Protein AF-A0A536WQ15-F1 (afdb_monomer_lite)

Sequence (189 aa):
MEEQAKTRLHPLIAGAAVAVIVAAGVAVAAITGYLPGSNAEMAPEAKPAAPQASRPSQQRQHLAASKPAEPRQHVAAACHDCGVIVEVKEVDVLGKGSGIGAVAGGVGGAVLGHEIGDGSRAGTAVGAVVGAVAGHQIERKAREHKKYEITVRMNDGSTRALSDESGNPLAWKSGDKVRVGADGVIRPI

Secondary structure (DSSP, 8-state):
----------HHHHHHHHHHHHHHHHHHHHHTT-S----------PPPPPPP---------------------------TTEEEEEEEEEEEEPPPP-SHHHHHHHHHHHHHHHHHTTT-HHHHHHHHHHHHHHHHHHHHHHT-EEEEEEEEEETTS-EEEEEE-S--TTS--TT-EEEE-TTS-EEE-

pLDDT: mean 72.95, std 15.68, range [41.28, 89.88]

Structure (mmCIF, N/CA/C/O backbone):
data_AF-A0A536WQ15-F1
#
_entry.id   AF-A0A536WQ15-F1
#
loop_
_atom_site.group_PDB
_atom_site.id
_atom_site.type_symbol
_atom_site.label_atom_id
_atom_site.label_alt_id
_atom_site.label_comp_id
_atom_site.label_asym_id
_atom_site.label_entity_id
_atom_site.label_seq_id
_atom_site.pdbx_PDB_ins_code
_atom_site.Cartn_x
_atom_site.Cartn_y
_atom_site.Cartn_z
_atom_site.occupancy
_atom_site.B_iso_or_equiv
_atom_site.auth_seq_id
_atom_site.auth_comp_id
_atom_site.auth_asym_id
_atom_site.auth_atom_id
_atom_site.pdbx_PDB_model_num
ATOM 1 N N . MET A 1 1 ? 42.397 9.542 -32.930 1.00 41.38 1 MET A N 1
ATOM 2 C CA . MET A 1 1 ? 42.807 8.185 -32.528 1.00 41.38 1 MET A CA 1
ATOM 3 C C . MET A 1 1 ? 42.457 8.074 -31.060 1.00 41.38 1 MET A C 1
ATOM 5 O O . MET A 1 1 ? 43.252 8.486 -30.236 1.00 41.38 1 MET A O 1
ATOM 9 N N . GLU A 1 2 ? 41.237 7.648 -30.750 1.00 41.28 2 GLU A N 1
ATOM 10 C CA . GLU A 1 2 ? 40.875 7.233 -29.397 1.00 41.28 2 GLU A CA 1
ATOM 11 C C . GLU A 1 2 ? 40.269 5.844 -29.506 1.00 41.28 2 GLU A C 1
ATOM 13 O O . GLU A 1 2 ? 39.551 5.507 -30.450 1.00 41.28 2 GLU A O 1
ATOM 18 N N . GLU A 1 3 ? 40.765 5.011 -28.618 1.00 41.81 3 GLU A N 1
ATOM 19 C CA . GLU A 1 3 ? 40.853 3.577 -28.717 1.00 41.81 3 GLU A CA 1
ATOM 20 C C . GLU A 1 3 ? 39.480 2.961 -28.448 1.00 41.81 3 GLU A C 1
ATOM 22 O O . GLU A 1 3 ? 38.884 3.151 -27.391 1.00 41.81 3 GLU A O 1
ATOM 27 N N . GLN A 1 4 ? 38.975 2.206 -29.423 1.00 47.75 4 GLN A N 1
ATOM 28 C CA . GLN A 1 4 ? 37.910 1.223 -29.242 1.00 47.75 4 GLN A CA 1
ATOM 29 C C . GLN A 1 4 ? 38.387 0.164 -28.234 1.00 47.75 4 GLN A C 1
ATOM 31 O O . GLN A 1 4 ? 38.806 -0.934 -28.607 1.00 47.75 4 GLN A O 1
ATOM 36 N N . ALA A 1 5 ? 38.328 0.489 -26.943 1.00 46.00 5 ALA A N 1
ATOM 37 C CA . ALA A 1 5 ? 38.490 -0.454 -25.851 1.00 46.00 5 ALA A CA 1
ATOM 38 C C . ALA A 1 5 ? 37.226 -1.317 -25.786 1.00 46.00 5 ALA A C 1
ATOM 40 O O . ALA A 1 5 ? 36.345 -1.150 -24.947 1.00 46.00 5 ALA A O 1
ATOM 41 N N . LYS A 1 6 ? 37.127 -2.253 -26.732 1.00 51.81 6 LYS A N 1
ATOM 42 C CA . LYS A 1 6 ? 36.162 -3.343 -26.717 1.00 51.81 6 LYS A CA 1
ATOM 43 C C . LYS A 1 6 ? 36.473 -4.192 -25.492 1.00 51.81 6 LYS A C 1
ATOM 45 O O . LYS A 1 6 ? 37.295 -5.105 -25.574 1.00 51.81 6 LYS A O 1
ATOM 50 N N . THR A 1 7 ? 35.862 -3.877 -24.351 1.00 60.00 7 THR A N 1
ATOM 51 C CA . THR A 1 7 ? 35.964 -4.684 -23.137 1.00 60.00 7 THR A CA 1
ATOM 52 C C . THR A 1 7 ? 35.475 -6.080 -23.501 1.00 60.00 7 THR A C 1
ATOM 54 O O . THR A 1 7 ? 34.282 -6.326 -23.671 1.00 60.00 7 THR A O 1
ATOM 57 N N . ARG A 1 8 ? 36.412 -7.003 -23.730 1.00 61.09 8 ARG A N 1
ATOM 58 C CA . ARG A 1 8 ? 36.130 -8.422 -23.924 1.00 61.09 8 ARG A CA 1
ATOM 59 C C . ARG A 1 8 ? 35.638 -8.931 -22.576 1.00 61.09 8 ARG A C 1
ATOM 61 O O . ARG A 1 8 ? 36.427 -9.427 -21.779 1.00 61.09 8 ARG A O 1
ATOM 68 N N . LEU A 1 9 ? 34.351 -8.741 -22.293 1.00 62.56 9 LEU A N 1
ATOM 69 C CA . LEU A 1 9 ? 33.708 -9.345 -21.137 1.00 62.56 9 LEU A CA 1
ATOM 70 C C . LEU A 1 9 ? 33.935 -10.850 -21.252 1.00 62.56 9 LEU A C 1
ATOM 72 O O . LEU A 1 9 ? 33.447 -11.499 -22.179 1.00 62.56 9 LEU A O 1
ATOM 76 N N . HIS A 1 10 ? 34.750 -11.390 -20.350 1.00 61.19 10 HIS A N 1
ATOM 77 C CA . HIS A 1 10 ? 35.000 -12.818 -20.313 1.00 61.19 10 HIS A CA 1
ATOM 78 C C . HIS A 1 10 ? 33.646 -13.512 -20.088 1.00 61.19 10 HIS A C 1
ATOM 80 O O . HIS A 1 10 ? 32.922 -13.109 -19.174 1.00 61.19 10 HIS A O 1
ATOM 86 N N . PRO A 1 11 ? 33.285 -14.551 -20.863 1.00 72.19 11 PRO A N 1
ATOM 87 C CA . PRO A 1 11 ? 31.993 -15.235 -20.726 1.00 72.19 11 PRO A CA 1
ATOM 88 C C . PRO A 1 11 ? 31.730 -15.747 -19.300 1.00 72.19 11 PRO A C 1
ATOM 90 O O . PRO A 1 11 ? 30.585 -15.811 -18.865 1.00 72.19 11 PRO A O 1
ATOM 93 N N . LEU A 1 12 ? 32.791 -16.020 -18.535 1.00 75.44 12 LEU A N 1
ATOM 94 C CA . LEU A 1 12 ? 32.706 -16.372 -17.117 1.00 75.44 12 LEU A CA 1
ATOM 95 C C . LEU A 1 12 ? 32.262 -15.202 -16.224 1.00 75.44 12 LEU A C 1
ATOM 97 O O . LEU A 1 12 ? 31.478 -15.403 -15.302 1.00 75.44 12 LEU A O 1
ATOM 101 N N . ILE A 1 13 ? 32.712 -13.979 -16.512 1.00 77.44 13 ILE A N 1
ATOM 102 C CA . ILE A 1 13 ? 32.332 -12.772 -15.760 1.00 77.44 13 ILE A CA 1
ATOM 103 C C . ILE A 1 13 ? 30.867 -12.423 -16.044 1.00 77.44 13 ILE A C 1
ATOM 105 O O . ILE A 1 13 ? 30.120 -12.098 -15.124 1.00 77.44 13 ILE A O 1
ATOM 109 N N . ALA A 1 14 ? 30.428 -12.569 -17.299 1.00 70.81 14 ALA A N 1
ATOM 110 C CA . ALA A 1 14 ? 29.025 -12.397 -17.667 1.00 70.81 14 ALA A CA 1
ATOM 111 C C . ALA A 1 14 ? 28.117 -13.424 -16.960 1.00 70.81 14 ALA A C 1
ATOM 113 O O . ALA A 1 14 ? 27.084 -13.053 -16.407 1.00 70.81 14 ALA A O 1
ATOM 114 N N . GLY A 1 15 ? 28.529 -14.698 -16.908 1.00 78.50 15 GLY A N 1
ATOM 115 C CA . GLY A 1 15 ? 27.792 -15.742 -16.188 1.00 78.50 15 GLY A CA 1
ATOM 116 C C . GLY A 1 15 ? 27.696 -15.482 -14.681 1.00 78.50 15 GLY A C 1
ATOM 117 O O . GLY A 1 15 ? 26.620 -15.615 -14.098 1.00 78.50 15 GLY A O 1
ATOM 118 N N . ALA A 1 16 ? 28.794 -15.045 -14.058 1.00 77.75 16 ALA A N 1
ATOM 119 C CA . ALA A 1 16 ? 28.814 -14.702 -12.638 1.00 77.75 16 ALA A CA 1
ATOM 120 C C . ALA A 1 16 ? 27.888 -13.517 -12.314 1.00 77.75 16 ALA A C 1
ATOM 122 O O . ALA A 1 16 ? 27.146 -13.572 -11.336 1.00 77.75 16 ALA A O 1
ATOM 123 N N . ALA A 1 17 ? 27.871 -12.477 -13.156 1.00 76.94 17 ALA A N 1
ATOM 124 C CA . ALA A 1 17 ? 26.999 -11.320 -12.961 1.00 76.94 17 ALA A CA 1
ATOM 125 C C . ALA A 1 17 ? 25.510 -11.706 -12.989 1.00 76.94 17 ALA A C 1
ATOM 127 O O . ALA A 1 17 ? 24.748 -11.288 -12.118 1.00 76.94 17 ALA A O 1
ATOM 128 N N . VAL A 1 18 ? 25.100 -12.563 -13.932 1.00 82.69 18 VAL A N 1
ATOM 129 C CA . VAL A 1 18 ? 23.713 -13.053 -14.010 1.00 82.69 18 VAL A CA 1
ATOM 130 C C . VAL A 1 18 ? 23.345 -13.863 -12.765 1.00 82.69 18 VAL A C 1
ATOM 132 O O . VAL A 1 18 ? 22.286 -13.636 -12.181 1.00 82.69 18 VAL A O 1
ATOM 135 N N . ALA A 1 19 ? 24.227 -14.759 -12.311 1.00 84.00 19 ALA A N 1
ATOM 136 C CA . ALA A 1 19 ? 23.982 -15.562 -11.113 1.00 84.00 19 ALA A CA 1
ATOM 137 C C . ALA A 1 19 ? 23.810 -14.693 -9.854 1.00 84.00 19 ALA A C 1
ATOM 139 O O . ALA A 1 19 ? 22.898 -14.928 -9.060 1.00 84.00 19 ALA A O 1
ATOM 140 N N . VAL A 1 20 ? 24.639 -13.655 -9.698 1.00 89.81 20 VAL A N 1
ATOM 141 C CA . VAL A 1 20 ? 24.558 -12.723 -8.563 1.00 89.81 20 VAL A CA 1
ATOM 142 C C . VAL A 1 20 ? 23.256 -11.916 -8.593 1.00 89.81 20 VAL A C 1
ATOM 144 O O . VAL A 1 20 ? 22.613 -11.780 -7.554 1.00 89.81 20 VAL A O 1
ATOM 147 N N . ILE A 1 21 ? 22.821 -11.433 -9.763 1.00 88.44 21 ILE A N 1
ATOM 148 C CA . ILE A 1 21 ? 21.562 -10.677 -9.904 1.00 88.44 21 ILE A CA 1
ATOM 149 C C . ILE A 1 21 ? 20.353 -11.550 -9.542 1.00 88.44 21 ILE A C 1
ATOM 151 O O . ILE A 1 21 ? 19.471 -11.105 -8.805 1.00 88.44 21 ILE A O 1
ATOM 155 N N . VAL A 1 22 ? 20.322 -12.804 -10.008 1.00 89.88 22 VAL A N 1
ATOM 156 C CA . VAL A 1 22 ? 19.236 -13.746 -9.688 1.00 89.88 22 VAL A CA 1
ATOM 157 C C . VAL A 1 22 ? 19.210 -14.060 -8.190 1.00 89.88 22 VAL A C 1
ATOM 159 O O . VAL A 1 22 ? 18.152 -13.974 -7.569 1.00 89.88 22 VAL A O 1
ATOM 162 N N . ALA A 1 23 ? 20.364 -14.359 -7.586 1.00 89.12 23 ALA A N 1
ATOM 163 C CA . ALA A 1 23 ? 20.452 -14.647 -6.155 1.00 89.12 23 ALA A CA 1
ATOM 164 C C . ALA A 1 23 ? 20.017 -13.447 -5.291 1.00 89.12 23 ALA A C 1
ATOM 166 O O . ALA A 1 23 ? 19.248 -13.613 -4.342 1.00 89.12 23 ALA A O 1
ATOM 167 N N . ALA A 1 24 ? 20.447 -12.232 -5.648 1.00 87.69 24 ALA A N 1
ATOM 168 C CA . ALA A 1 24 ? 20.047 -11.009 -4.957 1.00 87.69 24 ALA A CA 1
ATOM 169 C C . ALA A 1 24 ? 18.535 -10.748 -5.076 1.00 87.69 24 ALA A C 1
ATOM 171 O O . ALA A 1 24 ? 17.894 -10.389 -4.088 1.00 87.69 24 ALA A O 1
ATOM 172 N N . GLY A 1 25 ? 17.946 -10.993 -6.252 1.00 88.88 25 GLY A N 1
ATOM 173 C CA . GLY A 1 25 ? 16.502 -10.875 -6.464 1.00 88.88 25 GLY A CA 1
ATOM 174 C C . GLY A 1 25 ? 15.688 -11.809 -5.564 1.00 88.88 25 GLY A C 1
ATOM 175 O O . GLY A 1 25 ? 14.720 -11.374 -4.939 1.00 88.88 25 GLY A O 1
ATOM 176 N N . VAL A 1 26 ? 16.110 -13.072 -5.430 1.00 85.19 26 VAL A N 1
ATOM 177 C CA . VAL A 1 26 ? 15.447 -14.053 -4.551 1.00 85.19 26 VAL A CA 1
ATOM 178 C C . VAL A 1 26 ? 15.555 -13.646 -3.078 1.00 85.19 26 VAL A C 1
ATOM 180 O O . VAL A 1 26 ? 14.565 -13.722 -2.352 1.00 85.19 26 VAL A O 1
ATOM 183 N N . ALA A 1 27 ? 16.718 -13.157 -2.637 1.00 81.94 27 ALA A N 1
ATOM 184 C CA . ALA A 1 27 ? 16.906 -12.696 -1.262 1.00 81.94 27 ALA A CA 1
ATOM 185 C C . ALA A 1 27 ? 15.994 -11.504 -0.911 1.00 81.94 27 ALA A C 1
ATOM 187 O O . ALA A 1 27 ? 15.351 -11.505 0.139 1.00 81.94 27 ALA A O 1
ATOM 188 N N . VAL A 1 28 ? 15.869 -10.512 -1.802 1.00 85.25 28 VAL A N 1
ATOM 189 C CA . VAL A 1 28 ? 14.963 -9.366 -1.599 1.00 85.25 28 VAL A CA 1
ATOM 190 C C . VAL A 1 28 ? 13.502 -9.816 -1.573 1.00 85.25 28 VAL A C 1
ATOM 192 O O . VAL A 1 28 ? 12.739 -9.366 -0.717 1.00 85.25 28 VAL A O 1
ATOM 195 N N . ALA A 1 29 ? 13.110 -10.736 -2.458 1.00 83.69 29 ALA A N 1
ATOM 196 C CA . ALA A 1 29 ? 11.758 -11.290 -2.481 1.00 83.69 29 ALA A CA 1
ATOM 197 C C . ALA A 1 29 ? 11.423 -12.064 -1.193 1.00 83.69 29 ALA A C 1
ATOM 199 O O . ALA A 1 29 ? 10.289 -12.000 -0.722 1.00 83.69 29 ALA A O 1
ATOM 200 N N . ALA A 1 30 ? 12.401 -12.747 -0.590 1.00 84.12 30 ALA A N 1
ATOM 201 C CA . ALA A 1 30 ? 12.223 -13.435 0.686 1.00 84.12 30 ALA A CA 1
ATOM 202 C C . ALA A 1 30 ? 11.979 -12.451 1.841 1.00 84.12 30 ALA A C 1
ATOM 204 O O . ALA A 1 30 ? 11.025 -12.612 2.596 1.00 84.12 30 ALA A O 1
ATOM 205 N N . ILE A 1 31 ? 12.804 -11.403 1.953 1.00 79.56 31 ILE A N 1
ATOM 206 C CA . ILE A 1 31 ? 12.717 -10.415 3.045 1.00 79.56 31 ILE A CA 1
ATOM 207 C C . ILE A 1 31 ? 11.437 -9.572 2.929 1.00 79.56 31 ILE A C 1
ATOM 209 O O . ILE A 1 31 ? 10.818 -9.231 3.931 1.00 79.56 31 ILE A O 1
ATOM 213 N N . THR A 1 32 ? 11.012 -9.252 1.706 1.00 83.81 32 THR A N 1
ATOM 214 C CA . THR A 1 32 ? 9.811 -8.435 1.455 1.00 83.81 32 THR A CA 1
ATOM 215 C C . THR A 1 32 ? 8.508 -9.237 1.441 1.00 83.81 32 THR A C 1
ATOM 217 O O . THR A 1 32 ? 7.441 -8.648 1.285 1.00 83.81 32 THR A O 1
ATOM 220 N N . GLY A 1 33 ? 8.576 -10.563 1.614 1.00 81.00 33 GLY A N 1
ATOM 221 C CA . GLY A 1 33 ? 7.400 -11.438 1.627 1.00 81.00 33 GLY A CA 1
ATOM 222 C C . GLY A 1 33 ? 6.761 -11.655 0.251 1.00 81.00 33 GLY A C 1
ATOM 223 O O . GLY A 1 33 ? 5.590 -12.008 0.169 1.00 81.00 33 GLY A O 1
ATOM 224 N N . TYR A 1 34 ? 7.512 -11.433 -0.832 1.00 82.81 34 TYR A N 1
ATOM 225 C CA . TYR A 1 34 ? 7.055 -11.633 -2.211 1.00 82.81 34 TYR A CA 1
ATOM 226 C C . TYR A 1 34 ? 7.259 -13.078 -2.708 1.00 82.81 34 TYR A C 1
ATOM 228 O O . TYR A 1 34 ? 6.723 -13.455 -3.750 1.00 82.81 34 TYR A O 1
ATOM 236 N N . LEU A 1 35 ? 8.025 -13.905 -1.982 1.00 71.81 35 LEU A N 1
ATOM 237 C CA . LEU A 1 35 ? 8.099 -15.342 -2.260 1.00 71.81 35 LEU A CA 1
ATOM 238 C C . LEU A 1 35 ? 6.832 -16.051 -1.751 1.00 71.81 35 LEU A C 1
ATOM 240 O O . LEU A 1 35 ? 6.459 -15.857 -0.592 1.00 71.81 35 LEU A O 1
ATOM 244 N N . PRO A 1 36 ? 6.191 -16.907 -2.567 1.00 65.81 36 PRO A N 1
ATOM 245 C CA . PRO A 1 36 ? 5.083 -17.733 -2.108 1.00 65.81 36 PRO A CA 1
ATOM 246 C C . PRO A 1 36 ? 5.577 -18.681 -1.009 1.00 65.81 36 PRO A C 1
ATOM 248 O O . PRO A 1 36 ? 6.402 -19.564 -1.248 1.00 65.81 36 PRO A O 1
ATOM 251 N N . GLY A 1 37 ? 5.098 -18.464 0.216 1.00 62.44 37 GLY A N 1
ATOM 252 C CA . GLY A 1 37 ? 5.450 -19.283 1.368 1.00 62.44 37 GLY A CA 1
ATOM 253 C C . GLY A 1 37 ? 4.945 -20.715 1.204 1.00 62.44 37 GLY A C 1
ATOM 254 O O . GLY A 1 37 ? 3.753 -20.946 1.014 1.00 62.44 37 GLY A O 1
ATOM 255 N N . SER A 1 38 ? 5.850 -21.688 1.325 1.00 55.66 38 SER A N 1
ATOM 256 C CA . SER A 1 38 ? 5.467 -23.033 1.756 1.00 55.66 38 SER A CA 1
ATOM 257 C C . SER A 1 38 ? 5.212 -22.952 3.254 1.00 55.66 38 SER A C 1
ATOM 259 O O . SER A 1 38 ? 6.151 -22.910 4.047 1.00 55.66 38 SER A O 1
ATOM 261 N N . ASN A 1 39 ? 3.942 -22.842 3.636 1.00 49.50 39 ASN A N 1
ATOM 262 C CA . ASN A 1 39 ? 3.539 -22.916 5.031 1.00 49.50 39 ASN A CA 1
ATOM 263 C C . ASN A 1 39 ? 3.937 -24.300 5.560 1.00 49.50 39 ASN A C 1
ATOM 265 O O . ASN A 1 39 ? 3.353 -25.309 5.167 1.00 49.50 39 ASN A O 1
ATOM 269 N N . ALA A 1 40 ? 4.933 -24.364 6.442 1.00 47.78 40 ALA A N 1
ATOM 270 C CA . ALA A 1 40 ? 5.009 -25.468 7.382 1.00 47.78 40 ALA A CA 1
ATOM 271 C C . ALA A 1 40 ? 3.826 -25.277 8.336 1.00 47.78 40 ALA A C 1
ATOM 273 O O . ALA A 1 40 ? 3.895 -24.492 9.280 1.00 47.78 40 ALA A O 1
ATOM 274 N N . GLU A 1 41 ? 2.709 -25.923 8.006 1.00 41.69 41 GLU A N 1
ATOM 275 C CA . GLU A 1 41 ? 1.535 -26.055 8.859 1.00 41.69 41 GLU A CA 1
ATOM 276 C C . GLU A 1 41 ? 1.974 -26.724 10.169 1.00 41.69 41 GLU A C 1
ATOM 278 O O . GLU A 1 41 ? 2.051 -27.947 10.282 1.00 41.69 41 GLU A O 1
ATOM 283 N N . MET A 1 42 ? 2.321 -25.917 11.169 1.00 49.78 42 MET A N 1
ATOM 284 C CA . MET A 1 42 ? 2.417 -26.378 12.544 1.00 49.78 42 MET A CA 1
ATOM 285 C C . MET A 1 42 ? 0.991 -26.418 13.086 1.00 49.78 42 MET A C 1
ATOM 287 O O . MET A 1 42 ? 0.492 -25.442 13.643 1.00 49.78 42 MET A O 1
ATOM 291 N N . ALA A 1 43 ? 0.320 -27.543 12.842 1.00 41.38 43 ALA A N 1
ATOM 292 C CA . ALA A 1 43 ? -1.001 -27.828 13.375 1.00 41.38 43 ALA A CA 1
ATOM 293 C C . ALA A 1 43 ? -0.976 -27.709 14.913 1.00 41.38 43 ALA A C 1
ATOM 295 O O . ALA A 1 43 ? -0.182 -28.396 15.563 1.00 41.38 43 ALA A O 1
ATOM 296 N N . PRO A 1 44 ? -1.828 -26.869 15.526 1.00 48.25 44 PRO A N 1
ATOM 297 C CA . PRO A 1 44 ? -2.027 -26.893 16.963 1.00 48.25 44 PRO A CA 1
ATOM 298 C C . PRO A 1 44 ? -2.707 -28.210 17.338 1.00 48.25 44 PRO A C 1
ATOM 300 O O . PRO A 1 44 ? -3.885 -28.432 17.056 1.00 48.25 44 PRO A O 1
ATOM 303 N N . GLU A 1 45 ? -1.939 -29.097 17.960 1.00 43.59 45 GLU A N 1
ATOM 304 C CA . GLU A 1 45 ? -2.427 -30.342 18.530 1.00 43.59 45 GLU A CA 1
ATOM 305 C C . GLU A 1 45 ? -3.491 -30.032 19.594 1.00 43.59 45 GLU A C 1
ATOM 307 O O . GLU A 1 45 ? -3.251 -29.361 20.604 1.00 43.59 45 GLU A O 1
ATOM 312 N N . ALA A 1 46 ? -4.716 -30.470 19.310 1.00 47.34 46 ALA A N 1
ATOM 313 C CA . ALA A 1 46 ? -5.879 -30.280 20.152 1.00 47.34 46 ALA A CA 1
ATOM 314 C C . ALA A 1 46 ? -5.702 -31.040 21.475 1.00 47.34 46 ALA A C 1
ATOM 316 O O . ALA A 1 46 ? -5.585 -32.263 21.514 1.00 47.34 46 ALA A O 1
ATOM 317 N N . LYS A 1 47 ? -5.719 -30.298 22.581 1.00 50.81 47 LYS A N 1
ATOM 318 C CA . LYS A 1 47 ? -5.690 -30.827 23.947 1.00 50.81 47 LYS A CA 1
ATOM 319 C C . LYS A 1 47 ? -6.965 -31.650 24.228 1.00 50.81 47 LYS A C 1
ATOM 321 O O . LYS A 1 47 ? -8.057 -31.089 24.118 1.00 50.81 47 LYS A O 1
ATOM 326 N N . PRO A 1 48 ? -6.876 -32.933 24.634 1.00 49.03 48 PRO A N 1
ATOM 327 C CA . PRO A 1 48 ? -8.052 -33.720 24.993 1.00 49.03 48 PRO A CA 1
ATOM 328 C C . PRO A 1 48 ? -8.731 -33.195 26.262 1.00 49.03 48 PRO A C 1
ATOM 330 O O . PRO A 1 48 ? -8.086 -32.903 27.273 1.00 49.03 48 PRO A O 1
ATOM 333 N N . ALA A 1 49 ? -10.055 -33.087 26.183 1.00 45.75 49 ALA A N 1
ATOM 334 C CA . ALA A 1 49 ? -10.952 -32.700 27.258 1.00 45.75 49 ALA A CA 1
ATOM 335 C C . ALA A 1 49 ? -10.972 -33.732 28.401 1.00 45.75 49 ALA A C 1
ATOM 337 O O . ALA A 1 49 ? -10.974 -34.942 28.179 1.00 45.75 49 ALA A O 1
ATOM 338 N N . ALA A 1 50 ? -11.021 -33.221 29.631 1.00 52.00 50 ALA A N 1
ATOM 339 C CA . ALA A 1 50 ? -11.208 -33.987 30.858 1.00 52.00 50 ALA A CA 1
ATOM 340 C C . ALA A 1 50 ? -12.689 -34.419 31.061 1.00 52.00 50 ALA A C 1
ATOM 342 O O . ALA A 1 50 ? -13.579 -33.855 30.420 1.00 52.00 50 ALA A O 1
ATOM 343 N N . PRO A 1 51 ? -12.964 -35.414 31.933 1.00 47.03 51 PRO A N 1
ATOM 344 C CA . PRO A 1 51 ? -14.176 -36.243 31.908 1.00 47.03 51 PRO A CA 1
ATOM 345 C C . PRO A 1 51 ? -15.490 -35.588 32.351 1.00 47.03 51 PRO A C 1
ATOM 347 O O . PRO A 1 51 ? -15.540 -34.670 33.168 1.00 47.03 51 PRO A O 1
ATOM 350 N N . GLN A 1 52 ? -16.573 -36.171 31.838 1.00 48.00 52 GLN A N 1
ATOM 351 C CA . GLN A 1 52 ? -17.968 -35.877 32.142 1.00 48.00 52 GLN A CA 1
ATOM 352 C C . GLN A 1 52 ? -18.382 -36.252 33.579 1.00 48.00 52 GLN A C 1
ATOM 354 O O . GLN A 1 52 ? -18.070 -37.324 34.082 1.00 48.00 52 GLN A O 1
ATOM 359 N N . ALA A 1 53 ? -19.203 -35.365 34.147 1.00 48.84 53 ALA A N 1
ATOM 360 C CA . ALA A 1 53 ? -20.450 -35.624 34.871 1.00 48.84 53 ALA A CA 1
ATOM 361 C C . ALA A 1 53 ? -20.482 -36.652 36.022 1.00 48.84 53 ALA A C 1
ATOM 363 O O . ALA A 1 53 ? -20.689 -37.846 35.829 1.00 48.84 53 ALA A O 1
ATOM 364 N N . SER A 1 54 ? -20.572 -36.117 37.240 1.00 49.50 54 SER A N 1
ATOM 365 C CA . SER A 1 54 ? -21.258 -36.753 38.369 1.00 49.50 54 SER A CA 1
ATOM 366 C C . SER A 1 54 ? -22.332 -35.802 38.914 1.00 49.50 54 SER A C 1
ATOM 368 O O . SER A 1 54 ? -22.022 -34.798 39.553 1.00 49.50 54 SER A O 1
ATOM 370 N N . ARG A 1 55 ? -23.607 -36.111 38.639 1.00 48.66 55 ARG A N 1
ATOM 371 C CA . ARG A 1 55 ? -24.769 -35.619 39.403 1.00 48.66 55 ARG A CA 1
ATOM 372 C C . ARG A 1 55 ? -25.057 -36.608 40.536 1.00 48.66 55 ARG A C 1
ATOM 374 O O . ARG A 1 55 ? -25.016 -37.812 40.302 1.00 48.66 55 ARG A O 1
ATOM 381 N N . PRO A 1 56 ? -25.423 -36.096 41.715 1.00 47.06 56 PRO A N 1
ATOM 382 C CA . PRO A 1 56 ? -26.764 -36.360 42.251 1.00 47.06 56 PRO A CA 1
ATOM 383 C C . PRO A 1 56 ? -27.430 -35.019 42.617 1.00 47.06 56 PRO A C 1
ATOM 385 O O . PRO A 1 56 ? -26.839 -34.171 43.270 1.00 47.06 56 PRO A O 1
ATOM 388 N N . SER A 1 57 ? -28.546 -34.643 41.995 1.00 49.50 57 SER A N 1
ATOM 389 C CA . SER A 1 57 ? -29.910 -34.870 42.494 1.00 49.50 57 SER A CA 1
ATOM 390 C C . SER A 1 57 ? -30.157 -34.410 43.941 1.00 49.50 57 SER A C 1
ATOM 392 O O . SER A 1 57 ? -29.670 -35.024 44.882 1.00 49.50 57 SER A O 1
ATOM 394 N N . GLN A 1 58 ? -31.080 -33.447 44.048 1.00 47.44 58 GLN A N 1
ATOM 395 C CA . GLN A 1 58 ? -32.059 -33.275 45.129 1.00 47.44 58 GLN A CA 1
ATOM 396 C C . GLN A 1 58 ? -31.609 -32.505 46.387 1.00 47.44 58 GLN A C 1
ATOM 398 O O . GLN A 1 58 ? -30.756 -32.919 47.154 1.00 47.44 58 GLN A O 1
ATOM 403 N N . GLN A 1 59 ? -32.105 -31.278 46.574 1.00 50.44 59 GLN A N 1
ATOM 404 C CA . GLN A 1 59 ? -33.442 -30.990 47.125 1.00 50.44 59 GLN A CA 1
ATOM 405 C C . GLN A 1 59 ? -33.492 -31.193 48.648 1.00 50.44 59 GLN A C 1
ATOM 407 O O . GLN A 1 59 ? -33.973 -32.196 49.159 1.00 50.44 59 GLN A O 1
ATOM 412 N N . ARG A 1 60 ? -33.069 -30.154 49.371 1.00 45.88 60 ARG A N 1
ATOM 413 C CA . ARG A 1 60 ? -33.760 -29.668 50.573 1.00 45.88 60 ARG A CA 1
ATOM 414 C C . ARG A 1 60 ? -33.905 -28.162 50.381 1.00 45.88 60 ARG A C 1
ATOM 416 O O . ARG A 1 60 ? -32.917 -27.447 50.321 1.00 45.88 60 ARG A O 1
ATOM 423 N N . GLN A 1 61 ? -35.079 -27.677 49.991 1.00 53.53 61 GLN A N 1
ATOM 424 C CA . GLN A 1 61 ? -36.105 -27.299 50.962 1.00 53.53 61 GLN A CA 1
ATOM 425 C C . GLN A 1 61 ? -35.512 -26.458 52.094 1.00 53.53 61 GLN A C 1
ATOM 427 O O . GLN A 1 61 ? -35.328 -26.953 53.193 1.00 53.53 61 GLN A O 1
ATOM 432 N N . HIS A 1 62 ? -35.273 -25.179 51.824 1.00 46.72 62 HIS A N 1
ATOM 433 C CA . HIS A 1 62 ? -35.627 -24.138 52.782 1.00 46.72 62 HIS A CA 1
ATOM 434 C C . HIS A 1 62 ? -36.543 -23.155 52.053 1.00 46.72 62 HIS A C 1
ATOM 436 O O . HIS A 1 62 ? -36.140 -22.108 51.557 1.00 46.72 62 HIS A O 1
ATOM 442 N N . LEU A 1 63 ? -37.808 -23.574 51.947 1.00 51.94 63 LEU A N 1
ATOM 443 C CA . LEU A 1 63 ? -38.935 -22.654 51.956 1.00 51.94 63 LEU A CA 1
ATOM 444 C C . LEU A 1 63 ? -38.909 -21.956 53.323 1.00 51.94 63 LEU A C 1
ATOM 446 O O . LEU A 1 63 ? -39.299 -22.546 54.326 1.00 51.94 63 LEU A O 1
ATOM 450 N N . ALA A 1 64 ? -38.439 -20.716 53.361 1.00 45.88 64 ALA A N 1
ATOM 451 C CA . ALA A 1 64 ? -38.744 -19.786 54.437 1.00 45.88 64 ALA A CA 1
ATOM 452 C C . ALA A 1 64 ? -38.899 -18.396 53.817 1.00 45.88 64 ALA A C 1
ATOM 454 O O . ALA A 1 64 ? -38.023 -17.898 53.117 1.00 45.88 64 ALA A O 1
ATOM 455 N N . ALA A 1 65 ? -40.097 -17.856 54.004 1.00 51.56 65 ALA A N 1
ATOM 456 C CA . ALA A 1 65 ? -40.638 -16.638 53.433 1.00 51.56 65 ALA A CA 1
ATOM 457 C C . ALA A 1 65 ? -39.712 -15.415 53.523 1.00 51.56 65 ALA A C 1
ATOM 459 O O . ALA A 1 65 ? -39.075 -15.201 54.551 1.00 51.56 65 ALA A O 1
ATOM 460 N N . SER A 1 66 ? -39.751 -14.565 52.488 1.00 49.38 66 SER A N 1
ATOM 461 C CA . SER A 1 66 ? -40.147 -13.142 52.577 1.00 49.38 66 SER A CA 1
ATOM 462 C C . SER A 1 66 ? -40.009 -12.456 51.208 1.00 49.38 66 SER A C 1
ATOM 464 O O . SER A 1 66 ? -38.912 -12.225 50.712 1.00 49.38 66 SER A O 1
ATOM 466 N N . LYS A 1 67 ? -41.141 -12.106 50.597 1.00 51.38 67 LYS A N 1
ATOM 467 C CA . LYS A 1 67 ? -41.280 -11.024 49.598 1.00 51.38 67 LYS A CA 1
ATOM 468 C C . LYS A 1 67 ? -41.495 -9.712 50.396 1.00 51.38 67 LYS A C 1
ATOM 470 O O . LYS A 1 67 ? -41.987 -9.854 51.515 1.00 51.38 67 LYS A O 1
ATOM 475 N N . PRO A 1 68 ? -41.256 -8.467 49.916 1.00 52.56 68 PRO A N 1
ATOM 476 C CA . PRO A 1 68 ? -40.809 -7.978 48.602 1.00 52.56 68 PRO A CA 1
ATOM 477 C C . PRO A 1 68 ? -39.642 -6.966 48.672 1.00 52.56 68 PRO A C 1
ATOM 479 O O . PRO A 1 68 ? -39.701 -5.965 49.376 1.00 52.56 68 PRO A O 1
ATOM 482 N N . ALA A 1 69 ? -38.670 -7.105 47.786 1.00 47.41 69 ALA A N 1
ATOM 483 C CA . ALA A 1 69 ? -38.016 -5.948 47.189 1.00 47.41 69 ALA A CA 1
ATOM 484 C C . ALA A 1 69 ? -37.605 -6.416 45.810 1.00 47.41 69 ALA A C 1
ATOM 486 O O . ALA A 1 69 ? -36.574 -7.049 45.639 1.00 47.41 69 ALA A O 1
ATOM 487 N N . GLU A 1 70 ? -38.494 -6.218 44.849 1.00 57.47 70 GLU A N 1
ATOM 488 C CA . GLU A 1 70 ? -38.112 -6.244 43.452 1.00 57.47 70 GLU A CA 1
ATOM 489 C C . GLU A 1 70 ? -37.116 -5.086 43.319 1.00 57.47 70 GLU A C 1
ATOM 491 O O . GLU A 1 70 ? -37.539 -3.926 43.412 1.00 57.47 70 GLU A O 1
ATOM 496 N N . PRO A 1 71 ? -35.797 -5.315 43.134 1.00 49.91 71 PRO A N 1
ATOM 497 C CA . PRO A 1 71 ? -35.107 -4.312 42.370 1.00 49.91 71 PRO A CA 1
ATOM 498 C C . PRO A 1 71 ? -35.856 -4.370 41.046 1.00 49.91 71 PRO A C 1
ATOM 500 O O . PRO A 1 71 ? -35.888 -5.413 40.388 1.00 49.91 71 PRO A O 1
ATOM 503 N N . ARG A 1 72 ? -36.459 -3.257 40.634 1.00 52.38 72 ARG A N 1
ATOM 504 C CA . ARG A 1 72 ? -36.480 -2.974 39.208 1.00 52.38 72 ARG A CA 1
ATOM 505 C C . ARG A 1 72 ? -35.012 -2.966 38.806 1.00 52.38 72 ARG A C 1
ATOM 507 O O . ARG A 1 72 ? -34.369 -1.920 38.747 1.00 52.38 72 ARG A O 1
ATOM 514 N N . GLN A 1 73 ? -34.474 -4.161 38.568 1.00 48.53 73 GLN A N 1
ATOM 515 C CA . GLN A 1 73 ? -33.538 -4.394 37.512 1.00 48.53 73 GLN A CA 1
ATOM 516 C C . GLN A 1 73 ? -34.303 -3.822 36.332 1.00 48.53 73 GLN A C 1
ATOM 518 O O . GLN A 1 73 ? -35.128 -4.479 35.706 1.00 48.53 73 GLN A O 1
ATOM 523 N N . HIS A 1 74 ? -34.087 -2.529 36.091 1.00 48.78 74 HIS A N 1
ATOM 524 C CA . HIS A 1 74 ? -33.890 -2.080 34.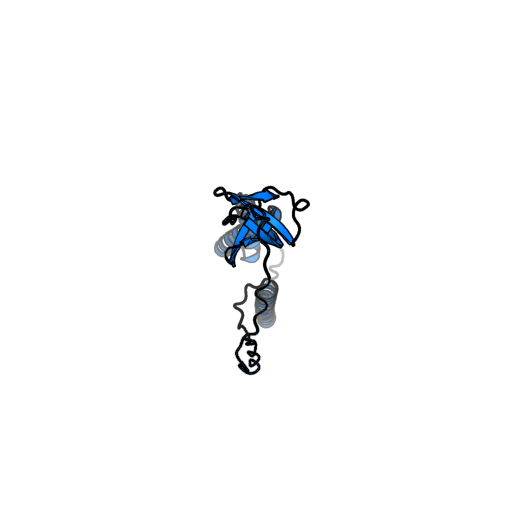743 1.00 48.78 74 HIS A CA 1
ATOM 525 C C . HIS A 1 74 ? -32.957 -3.145 34.200 1.00 48.78 74 HIS A C 1
ATOM 527 O O . HIS A 1 74 ? -31.773 -3.167 34.537 1.00 48.78 74 HIS A O 1
ATOM 533 N N . VAL A 1 75 ? -33.544 -4.143 33.537 1.00 54.06 75 VAL A N 1
ATOM 534 C CA . VAL A 1 75 ? -32.846 -4.996 32.606 1.00 54.06 75 VAL A CA 1
ATOM 535 C C . VAL A 1 75 ? -32.266 -3.937 31.703 1.00 54.06 75 VAL A C 1
ATOM 537 O O . VAL A 1 75 ? -33.010 -3.338 30.930 1.00 54.06 75 VAL A O 1
ATOM 540 N N . ALA A 1 76 ? -31.032 -3.521 32.007 1.00 54.59 76 ALA A N 1
ATOM 541 C CA . ALA A 1 76 ? -30.340 -2.470 31.299 1.00 54.59 76 ALA A CA 1
ATOM 542 C C . ALA A 1 76 ? -30.451 -2.950 29.873 1.00 54.59 76 ALA A C 1
ATOM 544 O O . ALA A 1 76 ? -29.932 -4.036 29.604 1.00 54.59 76 ALA A O 1
ATOM 545 N N . ALA A 1 77 ? -31.310 -2.276 29.093 1.00 56.03 77 ALA A N 1
ATOM 546 C CA . ALA A 1 77 ? -31.885 -2.829 27.876 1.00 56.03 77 ALA A CA 1
ATOM 547 C C . ALA A 1 77 ? -30.743 -3.511 27.155 1.00 56.03 77 ALA A C 1
ATOM 549 O O . ALA A 1 77 ? -29.747 -2.824 26.917 1.00 56.03 77 ALA A O 1
ATOM 550 N N . ALA A 1 78 ? -30.813 -4.846 27.028 1.00 63.28 78 ALA A N 1
ATOM 551 C CA . ALA A 1 78 ? -29.670 -5.658 26.640 1.00 63.28 78 ALA A CA 1
ATOM 552 C C . ALA A 1 78 ? -29.098 -5.002 25.395 1.00 63.28 78 ALA A C 1
ATOM 554 O O . ALA A 1 78 ? -29.748 -4.968 24.353 1.00 63.28 78 ALA A O 1
ATOM 555 N N . CYS A 1 79 ? -27.980 -4.304 25.570 1.00 74.31 79 CYS A N 1
ATOM 556 C CA . CYS A 1 79 ? -27.557 -3.364 24.560 1.00 74.31 79 CYS A CA 1
ATOM 557 C C . CYS A 1 79 ? -26.908 -4.223 23.491 1.00 74.31 79 CYS A C 1
ATOM 559 O O . CYS A 1 79 ? -25.760 -4.638 23.635 1.00 74.31 79 CYS A O 1
ATOM 561 N N . HIS A 1 80 ? -27.705 -4.572 22.486 1.00 78.62 80 HIS A N 1
ATOM 562 C CA . HIS A 1 80 ? -27.290 -5.425 21.382 1.00 78.62 80 HIS A CA 1
ATOM 563 C C . HIS A 1 80 ? -26.123 -4.788 20.619 1.00 78.62 80 HIS A C 1
ATOM 565 O O . HIS A 1 80 ? -25.232 -5.488 20.154 1.00 78.62 80 HIS A O 1
ATOM 571 N N . ASP A 1 81 ? -26.070 -3.457 20.611 1.00 84.38 81 ASP A N 1
ATOM 572 C CA . ASP A 1 81 ? -25.008 -2.665 19.995 1.00 84.38 81 ASP A CA 1
ATOM 573 C C . ASP A 1 81 ? -23.869 -2.298 20.959 1.00 84.38 81 ASP A C 1
ATOM 575 O O . ASP A 1 81 ? -23.015 -1.474 20.630 1.00 84.38 81 ASP A O 1
ATOM 579 N N . CYS A 1 82 ? -23.845 -2.867 22.167 1.00 87.88 82 CYS A N 1
ATOM 580 C CA . CYS A 1 82 ? -22.758 -2.652 23.113 1.00 87.88 82 CYS A CA 1
ATOM 581 C C . CYS A 1 82 ? -21.727 -3.776 23.035 1.00 87.88 82 CYS A C 1
ATOM 583 O O . CYS A 1 82 ? -22.050 -4.943 22.812 1.00 87.88 82 CYS A O 1
ATOM 585 N N . GLY A 1 83 ? -20.476 -3.420 23.286 1.00 88.69 83 GLY A N 1
ATOM 586 C CA . GLY A 1 83 ? -19.358 -4.344 23.321 1.00 88.69 83 GLY A CA 1
ATOM 587 C C . GLY A 1 83 ? -18.214 -3.829 24.181 1.00 88.69 83 GLY A C 1
ATOM 588 O O . GLY A 1 83 ? -18.303 -2.783 24.826 1.00 88.69 83 GLY A O 1
ATOM 589 N N . VAL A 1 84 ? -17.135 -4.600 24.197 1.00 89.62 84 VAL A N 1
ATOM 590 C CA . VAL A 1 84 ? -15.865 -4.239 24.827 1.00 89.62 84 VAL A CA 1
ATOM 591 C C . VAL A 1 84 ? -14.768 -4.232 23.779 1.00 89.62 84 VAL A C 1
ATOM 593 O O . VAL A 1 84 ? -14.713 -5.119 22.925 1.00 89.62 84 VAL A O 1
ATOM 596 N N . ILE A 1 85 ? -13.885 -3.243 23.847 1.00 88.81 85 ILE A N 1
ATOM 597 C CA . ILE A 1 85 ? -12.701 -3.207 22.992 1.00 88.81 85 ILE A CA 1
ATOM 598 C C . ILE A 1 85 ? -11.775 -4.340 23.432 1.00 88.81 85 ILE A C 1
ATOM 600 O O . ILE A 1 85 ? -11.355 -4.388 24.586 1.00 88.81 85 ILE A O 1
ATOM 604 N N . VAL A 1 86 ? -11.475 -5.276 22.536 1.00 89.12 86 VAL A N 1
ATOM 605 C CA . VAL A 1 86 ? -10.532 -6.368 22.822 1.00 89.12 86 VAL A CA 1
ATOM 606 C C . VAL A 1 86 ? -9.119 -5.993 22.404 1.00 89.12 86 VAL A C 1
ATOM 608 O O . VAL A 1 86 ? -8.168 -6.264 23.134 1.00 89.12 86 VAL A O 1
ATOM 611 N N . GLU A 1 87 ? -8.985 -5.295 21.280 1.00 84.94 87 GLU A N 1
ATOM 612 C CA . GLU A 1 87 ? -7.695 -4.941 20.704 1.00 84.94 87 GLU A CA 1
ATOM 613 C C . GLU A 1 87 ? -7.785 -3.598 19.984 1.00 84.94 87 GLU A C 1
ATOM 615 O O . GLU A 1 87 ? -8.760 -3.323 19.281 1.00 84.94 87 GLU A O 1
ATOM 620 N N . VAL A 1 88 ? -6.751 -2.777 20.166 1.00 84.75 88 VAL A N 1
ATOM 621 C CA . VAL A 1 88 ? -6.507 -1.571 19.375 1.00 84.75 88 VAL A CA 1
ATOM 622 C C . VAL A 1 88 ? -5.171 -1.771 18.687 1.00 84.75 88 VAL A C 1
ATOM 624 O O . VAL A 1 88 ? -4.136 -1.855 19.352 1.00 84.75 88 VAL A O 1
ATOM 627 N N . LYS A 1 89 ? -5.200 -1.872 17.363 1.00 84.31 89 LYS A N 1
ATOM 628 C CA . LYS A 1 89 ? -4.007 -2.092 16.557 1.00 84.31 89 LYS A CA 1
ATOM 629 C C . LYS A 1 89 ? -3.766 -0.898 15.653 1.00 84.31 89 LYS A C 1
ATOM 631 O O . LYS A 1 89 ? -4.660 -0.455 14.941 1.00 84.31 89 LYS A O 1
ATOM 636 N N . GLU A 1 90 ? -2.541 -0.396 15.669 1.00 82.44 90 GLU A N 1
ATOM 637 C CA . GLU A 1 90 ? -2.079 0.550 14.662 1.00 82.44 90 GLU A CA 1
ATOM 638 C C . GLU A 1 90 ? -1.647 -0.238 13.422 1.00 82.44 90 GLU A C 1
ATOM 640 O O . GLU A 1 90 ? -0.853 -1.179 13.515 1.00 82.44 90 GLU A O 1
ATOM 645 N N . VAL A 1 91 ? -2.216 0.104 12.272 1.00 83.44 91 VAL A N 1
ATOM 646 C CA . VAL A 1 91 ? -1.867 -0.476 10.980 1.00 83.44 91 VAL A CA 1
ATOM 647 C C . VAL A 1 91 ? -1.456 0.636 10.025 1.00 83.44 91 VAL A C 1
ATOM 649 O O . VAL A 1 91 ? -2.190 1.602 9.805 1.00 83.44 91 VAL A O 1
ATOM 652 N N . ASP A 1 92 ? -0.267 0.501 9.450 1.00 84.38 92 ASP A N 1
ATOM 653 C CA . ASP A 1 92 ? 0.202 1.402 8.407 1.00 84.38 92 ASP A CA 1
ATOM 654 C C . ASP A 1 92 ? -0.497 1.045 7.096 1.00 84.38 92 ASP A C 1
ATOM 656 O O . ASP A 1 92 ? -0.369 -0.064 6.565 1.00 84.38 92 ASP A O 1
ATOM 660 N N . VAL A 1 93 ? -1.281 1.985 6.578 1.00 83.12 93 VAL A N 1
ATOM 661 C CA . VAL A 1 93 ? -1.962 1.831 5.296 1.00 83.12 93 VAL A CA 1
ATOM 662 C C . VAL A 1 93 ? -1.267 2.687 4.250 1.00 83.12 93 VAL A C 1
ATOM 664 O O . VAL A 1 93 ? -1.090 3.897 4.402 1.00 83.12 93 VAL A O 1
ATOM 667 N N . LEU A 1 94 ? -0.876 2.035 3.152 1.00 83.44 94 LEU A N 1
ATOM 668 C CA . LEU A 1 94 ? -0.279 2.694 1.994 1.00 83.44 94 LEU A CA 1
ATOM 669 C C . LEU A 1 94 ? -1.182 3.839 1.520 1.00 83.44 94 LEU A C 1
ATOM 671 O O . LEU A 1 94 ? -2.384 3.667 1.300 1.00 83.44 94 LEU A O 1
ATOM 675 N N . GLY A 1 95 ? -0.580 5.009 1.330 1.00 82.75 95 GLY A N 1
ATOM 676 C CA . GLY A 1 95 ? -1.272 6.192 0.849 1.00 82.75 95 GLY A CA 1
ATOM 677 C C . GLY A 1 95 ? -1.814 6.026 -0.564 1.00 82.75 95 GLY A C 1
ATOM 678 O O . GLY A 1 95 ? -1.378 5.174 -1.346 1.00 82.75 95 GLY A O 1
ATOM 679 N N . LYS A 1 96 ? -2.754 6.901 -0.934 1.00 86.19 96 LYS A N 1
ATOM 680 C CA . LYS A 1 96 ? -3.194 7.021 -2.326 1.00 86.19 96 LYS A CA 1
ATOM 681 C C . LYS A 1 96 ? -2.023 7.550 -3.161 1.00 86.19 96 LYS A C 1
ATOM 683 O O . LYS A 1 96 ? -1.474 8.608 -2.859 1.00 86.19 96 LYS A O 1
ATOM 688 N N . GLY A 1 97 ? -1.653 6.821 -4.208 1.00 83.56 97 GLY A N 1
ATOM 689 C CA . GLY A 1 97 ? -0.655 7.302 -5.156 1.00 83.56 97 GLY A CA 1
ATOM 690 C C . GLY A 1 97 ? -1.267 8.356 -6.079 1.00 83.56 97 GLY A C 1
ATOM 691 O O . GLY A 1 97 ? -2.303 8.103 -6.692 1.00 83.56 97 GLY A O 1
ATOM 692 N N . SER A 1 98 ? -0.637 9.525 -6.163 1.00 85.12 98 SER A N 1
ATOM 693 C CA . SER A 1 98 ? -0.907 10.569 -7.155 1.00 85.12 98 SER A CA 1
ATOM 694 C C . SER A 1 98 ? -0.380 10.226 -8.553 1.00 85.12 98 SER A C 1
ATOM 696 O O . SER A 1 98 ? -0.759 10.883 -9.517 1.00 85.12 98 SER A O 1
ATOM 698 N N . GLY A 1 99 ? 0.500 9.226 -8.678 1.00 83.31 99 GLY A N 1
ATOM 699 C CA . GLY A 1 99 ? 1.142 8.848 -9.939 1.00 83.31 99 GLY A CA 1
ATOM 700 C C . GLY A 1 99 ? 2.310 9.756 -10.336 1.00 83.31 99 GLY A C 1
ATOM 701 O O . GLY A 1 99 ? 2.964 9.499 -11.345 1.00 83.31 99 GLY A O 1
ATOM 702 N N . ILE A 1 100 ? 2.637 10.769 -9.527 1.00 86.00 100 ILE A N 1
ATOM 703 C CA . ILE A 1 100 ? 3.796 11.649 -9.737 1.00 86.00 100 ILE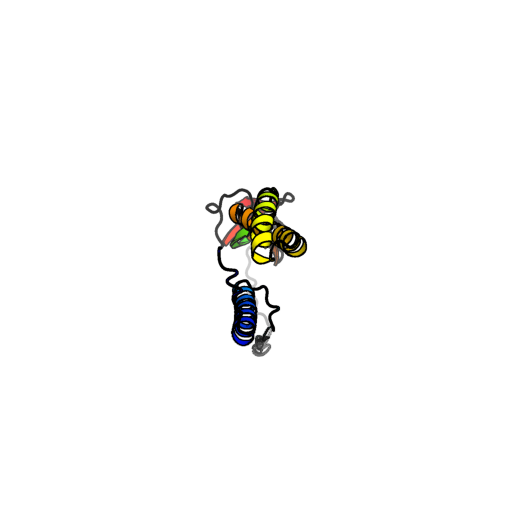 A CA 1
ATOM 704 C C . ILE A 1 100 ? 5.074 10.814 -9.660 1.00 86.00 100 ILE A C 1
ATOM 706 O O . ILE A 1 100 ? 5.949 10.940 -10.516 1.00 86.00 100 ILE A O 1
ATOM 710 N N . GLY A 1 101 ? 5.140 9.896 -8.691 1.00 75.19 101 GLY A N 1
ATOM 711 C CA . GLY A 1 101 ? 6.231 8.931 -8.576 1.00 75.19 101 GLY A CA 1
ATOM 712 C C . GLY A 1 101 ? 6.370 8.038 -9.810 1.00 75.19 101 GLY A C 1
ATOM 713 O O . GLY A 1 101 ? 7.487 7.757 -10.230 1.00 75.19 101 GLY A O 1
ATOM 714 N N . ALA A 1 102 ? 5.263 7.646 -10.447 1.00 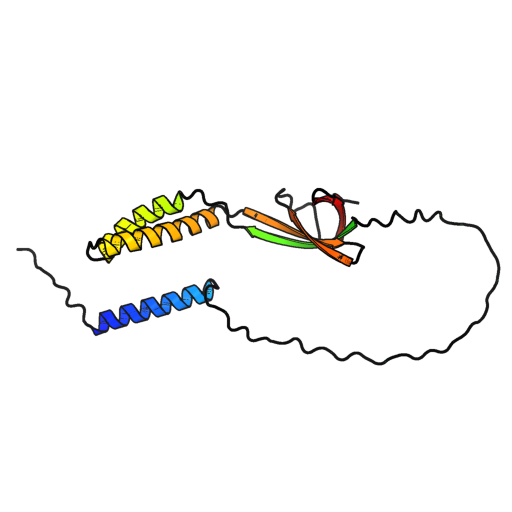85.75 102 ALA A N 1
ATOM 715 C CA . ALA A 1 102 ? 5.298 6.825 -11.655 1.00 85.75 102 ALA A CA 1
ATOM 716 C C . ALA A 1 102 ? 5.822 7.598 -12.876 1.00 85.75 102 ALA A C 1
ATOM 718 O O . ALA A 1 102 ? 6.592 7.058 -13.666 1.00 85.75 102 ALA A O 1
ATOM 719 N N . VAL A 1 103 ? 5.453 8.874 -13.016 1.00 84.62 103 VAL A N 1
ATOM 720 C CA . VAL A 1 103 ? 5.944 9.734 -14.105 1.00 84.62 103 VAL A CA 1
ATOM 721 C C . VAL A 1 103 ? 7.427 10.048 -13.915 1.00 84.62 103 VAL A C 1
ATOM 723 O O . VAL A 1 103 ? 8.227 9.816 -14.820 1.00 84.62 103 VAL A O 1
ATOM 726 N N . ALA A 1 104 ? 7.810 10.519 -12.725 1.00 81.62 104 ALA A N 1
ATOM 727 C CA . ALA A 1 104 ? 9.202 10.827 -12.406 1.00 81.62 104 ALA A CA 1
ATOM 728 C C . ALA A 1 104 ? 10.094 9.578 -12.489 1.00 81.62 104 ALA A C 1
ATOM 730 O O . ALA A 1 104 ? 11.160 9.613 -13.103 1.00 81.62 104 ALA A O 1
ATOM 731 N N . GLY A 1 105 ? 9.631 8.457 -11.932 1.00 72.50 105 GLY A N 1
ATOM 732 C CA . GLY A 1 105 ? 10.332 7.180 -11.981 1.00 72.50 105 GLY A CA 1
ATOM 733 C C . GLY A 1 105 ? 10.412 6.606 -13.393 1.00 72.50 105 GLY A C 1
ATOM 734 O O . GLY A 1 105 ? 11.444 6.055 -13.758 1.00 72.50 105 GLY A O 1
ATOM 735 N N . GLY A 1 106 ? 9.377 6.779 -14.217 1.00 82.50 106 GLY A N 1
ATOM 736 C CA . GLY A 1 106 ? 9.375 6.329 -15.607 1.00 82.50 106 GLY A CA 1
ATOM 737 C C . GLY A 1 106 ? 10.364 7.098 -16.479 1.00 82.50 106 GLY A C 1
ATOM 738 O O . GLY A 1 106 ? 11.124 6.485 -17.221 1.00 82.50 106 GLY A O 1
ATOM 739 N N . VAL A 1 107 ? 10.421 8.428 -16.355 1.00 86.69 107 VAL A N 1
ATOM 740 C CA . VAL A 1 107 ? 11.394 9.243 -17.103 1.00 86.69 107 VAL A CA 1
ATOM 741 C C . VAL A 1 107 ? 12.819 8.970 -16.620 1.00 86.69 107 VAL A C 1
ATOM 743 O O . VAL A 1 107 ? 13.701 8.730 -17.442 1.00 86.69 107 VAL A O 1
ATOM 746 N N . GLY A 1 108 ? 13.045 8.934 -15.303 1.00 86.56 108 GLY A N 1
ATOM 747 C CA . GLY A 1 108 ? 14.356 8.595 -14.745 1.00 86.56 108 GLY A CA 1
ATOM 748 C C . GLY A 1 108 ? 14.810 7.191 -15.156 1.00 86.56 108 GLY A C 1
ATOM 749 O O . GLY A 1 108 ? 15.909 7.012 -15.673 1.00 86.56 108 GLY A O 1
ATOM 750 N N . GLY A 1 109 ? 13.929 6.199 -15.016 1.00 73.00 109 GLY A N 1
ATOM 751 C CA . GLY A 1 109 ? 14.190 4.812 -15.396 1.00 73.00 109 GLY A CA 1
ATOM 752 C C . GLY A 1 109 ? 14.404 4.618 -16.897 1.00 73.00 109 GLY A C 1
ATOM 753 O O . GLY A 1 109 ? 15.201 3.770 -17.284 1.00 73.00 109 GLY A O 1
ATOM 754 N N . ALA A 1 110 ? 13.762 5.419 -17.752 1.00 79.69 110 ALA A N 1
ATOM 755 C CA . ALA A 1 110 ? 13.969 5.386 -19.199 1.00 79.69 110 ALA A CA 1
ATOM 756 C C . ALA A 1 110 ? 15.395 5.797 -19.593 1.00 79.69 110 ALA A C 1
ATOM 758 O O . ALA A 1 110 ? 16.001 5.153 -20.450 1.00 79.69 110 ALA A O 1
ATOM 759 N N . VAL A 1 111 ? 15.929 6.850 -18.961 1.00 86.75 111 VAL A N 1
ATOM 760 C CA . VAL A 1 111 ? 17.285 7.359 -19.227 1.00 86.75 111 VAL A CA 1
ATOM 761 C C . VAL A 1 111 ? 18.330 6.370 -18.719 1.00 86.75 111 VAL A C 1
ATOM 763 O O . VAL A 1 111 ? 19.182 5.934 -19.488 1.00 86.75 111 VAL A O 1
ATOM 766 N N . LEU A 1 112 ? 18.202 5.926 -17.466 1.00 83.69 112 LEU A N 1
ATOM 767 C CA . LEU A 1 112 ? 19.094 4.913 -16.889 1.00 83.69 112 LEU A CA 1
ATOM 768 C C . LEU A 1 112 ? 19.022 3.573 -17.649 1.00 83.69 112 LEU A C 1
ATOM 770 O O . LEU A 1 112 ? 20.041 2.930 -17.893 1.00 83.69 112 LEU A O 1
ATOM 774 N N . GLY A 1 113 ? 17.826 3.154 -18.072 1.00 76.38 113 GLY A N 1
ATOM 775 C CA . GLY A 1 113 ? 17.622 1.933 -18.857 1.00 76.38 113 GLY A CA 1
ATOM 776 C C . GLY A 1 113 ? 18.167 2.021 -20.284 1.00 76.38 113 GLY A C 1
ATOM 777 O O . GLY A 1 113 ? 18.493 0.993 -20.877 1.00 76.38 113 GLY A O 1
ATOM 778 N N . HIS A 1 114 ? 18.303 3.231 -20.831 1.00 87.06 114 HIS A N 1
ATOM 779 C CA . HIS A 1 114 ? 18.936 3.449 -22.126 1.00 87.06 114 HIS A CA 1
ATOM 780 C C . HIS A 1 114 ? 20.434 3.129 -22.067 1.00 87.06 114 HIS A C 1
ATOM 782 O O . HIS A 1 114 ? 20.918 2.384 -22.911 1.00 87.06 114 HIS A O 1
ATOM 788 N N . GLU A 1 115 ? 21.152 3.613 -21.050 1.00 83.50 115 GLU A N 1
ATOM 789 C CA . GLU A 1 115 ? 22.597 3.368 -20.904 1.00 83.50 115 GLU A CA 1
ATOM 790 C C . GLU A 1 115 ? 22.911 1.903 -20.587 1.00 83.50 115 GLU A C 1
ATOM 792 O O . GLU A 1 115 ? 23.803 1.310 -21.190 1.00 83.50 115 GLU A O 1
ATOM 797 N N . ILE A 1 116 ? 22.132 1.281 -19.697 1.00 83.44 116 ILE A N 1
ATOM 798 C CA . ILE A 1 116 ? 22.306 -0.139 -19.347 1.00 83.44 116 ILE A CA 1
ATOM 799 C C . ILE A 1 116 ? 21.950 -1.053 -20.534 1.00 83.44 116 ILE A C 1
ATOM 801 O O . ILE A 1 116 ? 22.500 -2.144 -20.674 1.00 83.44 116 ILE A O 1
ATOM 805 N N . GLY A 1 117 ? 21.032 -0.615 -21.399 1.00 79.56 117 GLY A N 1
ATOM 806 C CA . GLY A 1 117 ? 20.565 -1.355 -22.568 1.00 79.56 117 GLY A CA 1
ATOM 807 C C . GLY A 1 117 ? 21.338 -1.092 -23.862 1.00 79.56 117 GLY A C 1
ATOM 808 O O . GLY A 1 117 ? 20.756 -1.336 -24.920 1.00 79.56 117 GLY A O 1
ATOM 809 N N . ASP A 1 118 ? 22.569 -0.568 -23.803 1.00 85.06 118 ASP A N 1
ATOM 810 C CA . ASP A 1 118 ? 23.405 -0.216 -24.973 1.00 85.06 118 ASP A CA 1
ATOM 811 C C . ASP A 1 118 ? 22.706 0.760 -25.947 1.00 85.06 118 ASP A C 1
ATOM 813 O O . ASP A 1 118 ? 22.815 0.681 -27.166 1.00 85.06 118 ASP A O 1
ATOM 817 N N . GLY A 1 119 ? 21.874 1.655 -25.416 1.00 81.31 119 GLY A N 1
ATOM 818 C CA . GLY A 1 119 ? 21.074 2.595 -26.199 1.00 81.31 119 GLY A CA 1
ATOM 819 C C . GLY A 1 119 ? 19.853 1.981 -26.897 1.00 81.31 119 GLY A C 1
ATOM 820 O O . GLY A 1 119 ? 19.193 2.631 -27.714 1.00 81.31 119 GLY A O 1
ATOM 821 N N . SER A 1 120 ? 19.506 0.726 -26.603 1.00 88.12 120 SER A N 1
ATOM 822 C CA . SER A 1 120 ? 18.361 0.068 -27.233 1.00 88.12 120 SER A CA 1
ATOM 823 C C . SER A 1 120 ? 17.020 0.630 -26.744 1.00 88.12 120 SER A C 1
ATOM 825 O O . SER A 1 120 ? 16.800 0.898 -25.561 1.00 88.12 120 SER A O 1
ATOM 827 N N . ARG A 1 121 ? 16.050 0.724 -27.665 1.00 87.50 121 ARG A N 1
ATOM 828 C CA . ARG A 1 121 ? 14.657 1.083 -27.330 1.00 87.50 121 ARG A CA 1
ATOM 829 C C . ARG A 1 121 ? 14.021 0.085 -26.357 1.00 87.50 121 ARG A C 1
ATOM 831 O O . ARG A 1 121 ? 13.146 0.466 -25.585 1.00 87.50 121 ARG A O 1
ATOM 838 N N . ALA A 1 122 ? 14.476 -1.171 -26.384 1.00 83.31 122 ALA A N 1
ATOM 839 C CA . ALA A 1 122 ? 14.069 -2.195 -25.431 1.00 83.31 122 ALA A CA 1
ATOM 840 C C . ALA A 1 122 ? 14.516 -1.837 -24.003 1.00 83.31 122 ALA A C 1
ATOM 842 O O . ALA A 1 122 ? 13.689 -1.871 -23.096 1.00 83.31 122 ALA A O 1
ATOM 843 N N . GLY A 1 123 ? 15.771 -1.408 -23.813 1.00 82.38 123 GLY A N 1
ATOM 844 C CA . GLY A 1 123 ? 16.285 -0.958 -22.514 1.00 82.38 123 GLY A CA 1
ATOM 845 C C . GLY A 1 123 ? 15.523 0.244 -21.952 1.00 82.38 123 GLY A C 1
ATOM 846 O O . GLY A 1 123 ? 15.103 0.228 -20.796 1.00 82.38 123 GLY A O 1
ATOM 847 N N . THR A 1 124 ? 15.238 1.245 -22.790 1.00 82.19 124 THR A N 1
ATOM 848 C CA . THR A 1 124 ? 14.436 2.420 -22.407 1.00 82.19 124 THR A CA 1
ATOM 849 C C . THR A 1 124 ? 13.004 2.048 -22.010 1.00 82.19 124 THR A C 1
ATOM 851 O O . THR A 1 124 ? 12.516 2.514 -20.983 1.00 82.19 124 THR A O 1
ATOM 854 N N . ALA A 1 125 ? 12.322 1.200 -22.790 1.00 82.94 125 ALA A N 1
ATOM 855 C CA . ALA A 1 125 ? 10.950 0.786 -22.492 1.00 82.94 125 ALA A CA 1
ATOM 856 C C . ALA A 1 125 ? 10.870 -0.033 -21.194 1.00 82.94 125 ALA A C 1
ATOM 858 O O . ALA A 1 125 ? 9.998 0.210 -20.360 1.00 82.94 125 ALA A O 1
ATOM 859 N N . VAL A 1 126 ? 11.810 -0.961 -20.994 1.00 87.69 126 VAL A N 1
ATOM 860 C CA . VAL A 1 126 ? 11.900 -1.763 -19.767 1.00 87.69 126 VAL A CA 1
ATOM 861 C C . VAL A 1 126 ? 12.201 -0.871 -18.562 1.00 87.69 126 VAL A C 1
ATOM 863 O O . VAL A 1 126 ? 11.495 -0.949 -17.557 1.00 87.69 126 VAL A O 1
ATOM 866 N N . GLY A 1 127 ? 13.185 0.024 -18.673 1.00 74.75 127 GLY A N 1
ATOM 867 C CA . GLY A 1 127 ? 13.544 0.964 -17.612 1.00 74.75 127 GLY A CA 1
ATOM 868 C C . GLY A 1 127 ? 12.402 1.911 -17.239 1.00 74.75 127 GLY A C 1
ATOM 869 O O . GLY A 1 127 ? 12.173 2.155 -16.056 1.00 74.75 127 GLY A O 1
ATOM 870 N N . ALA A 1 128 ? 11.624 2.375 -18.220 1.00 88.06 128 ALA A N 1
ATOM 871 C CA . ALA A 1 128 ? 10.455 3.217 -17.981 1.00 88.06 128 ALA A CA 1
ATOM 872 C C . ALA A 1 128 ? 9.350 2.482 -17.209 1.00 88.06 128 ALA A C 1
ATOM 874 O O . ALA A 1 128 ? 8.807 3.021 -16.246 1.00 88.06 128 ALA A O 1
ATOM 875 N N . VAL A 1 129 ? 9.025 1.244 -17.597 1.00 87.94 129 VAL A N 1
ATOM 876 C CA . VAL A 1 129 ? 7.995 0.445 -16.913 1.00 87.94 129 VAL A CA 1
ATOM 877 C C . VAL A 1 129 ? 8.429 0.116 -15.486 1.00 87.94 129 VAL A C 1
ATOM 879 O O . VAL A 1 129 ? 7.660 0.315 -14.545 1.00 87.94 129 VAL A O 1
ATOM 882 N N . VAL A 1 130 ? 9.675 -0.333 -15.307 1.00 84.81 130 VAL A N 1
ATOM 883 C CA . VAL A 1 130 ? 10.225 -0.662 -13.984 1.00 84.81 130 VAL A CA 1
ATOM 884 C C . VAL A 1 130 ? 10.282 0.582 -13.097 1.00 84.81 130 VAL A C 1
ATOM 886 O O . VAL A 1 130 ? 9.827 0.542 -11.954 1.00 84.81 130 VAL A O 1
ATOM 889 N N . GLY A 1 131 ? 10.776 1.701 -13.628 1.00 78.38 131 GLY A N 1
ATOM 890 C CA . GLY A 1 131 ? 10.860 2.969 -12.913 1.00 78.38 131 GLY A CA 1
ATOM 891 C C . GLY A 1 131 ? 9.489 3.527 -12.529 1.00 78.38 131 GLY A C 1
ATOM 892 O O . GLY A 1 131 ? 9.320 4.016 -11.412 1.00 78.38 131 GLY A O 1
ATOM 893 N N . ALA A 1 132 ? 8.482 3.387 -13.395 1.00 85.25 132 ALA A N 1
ATOM 894 C CA . ALA A 1 132 ? 7.120 3.818 -13.100 1.00 85.25 132 ALA A CA 1
ATOM 895 C C . ALA A 1 132 ? 6.470 2.986 -11.981 1.00 85.25 132 ALA A C 1
ATOM 897 O O . ALA A 1 132 ? 5.856 3.538 -11.065 1.00 85.25 132 ALA A O 1
ATOM 898 N N . VAL A 1 133 ? 6.639 1.661 -12.016 1.00 88.38 133 VAL A N 1
ATOM 899 C CA . VAL A 1 133 ? 6.115 0.762 -10.975 1.00 88.38 133 VAL A CA 1
ATOM 900 C C . VAL A 1 133 ? 6.815 1.010 -9.639 1.00 88.38 133 VAL A C 1
ATOM 902 O O . VAL A 1 133 ? 6.144 1.160 -8.615 1.00 88.38 133 VAL A O 1
ATOM 905 N N . ALA A 1 134 ? 8.148 1.107 -9.642 1.00 87.12 134 ALA A N 1
ATOM 906 C CA . ALA A 1 134 ? 8.927 1.392 -8.440 1.00 87.12 134 ALA A CA 1
ATOM 907 C C . ALA A 1 134 ? 8.559 2.759 -7.843 1.00 87.12 134 ALA A C 1
ATOM 909 O O . ALA A 1 134 ? 8.311 2.869 -6.642 1.00 87.12 134 ALA A O 1
ATOM 910 N N . GLY A 1 135 ? 8.441 3.787 -8.685 1.00 81.69 135 GLY A N 1
ATOM 911 C CA . GLY A 1 135 ? 8.082 5.136 -8.261 1.00 81.69 135 GLY A CA 1
ATOM 912 C C . GLY A 1 135 ? 6.684 5.232 -7.644 1.00 81.69 135 GLY A C 1
ATOM 913 O O . GLY A 1 135 ? 6.509 5.911 -6.633 1.00 81.69 135 GLY A O 1
ATOM 914 N N . HIS A 1 136 ? 5.697 4.504 -8.178 1.00 89.56 136 HIS A N 1
ATOM 915 C CA . HIS A 1 136 ? 4.350 4.443 -7.593 1.00 89.56 136 HIS A CA 1
ATOM 916 C C . HIS A 1 136 ? 4.343 3.802 -6.200 1.00 89.56 136 HIS A C 1
ATOM 918 O O . HIS A 1 136 ? 3.650 4.264 -5.298 1.00 89.56 136 HIS A O 1
ATOM 924 N N . GLN A 1 137 ? 5.139 2.751 -5.990 1.00 84.81 137 GLN A N 1
ATOM 925 C CA . GLN A 1 137 ? 5.243 2.097 -4.682 1.00 84.81 137 GLN A CA 1
ATOM 926 C C . GLN A 1 137 ? 5.913 2.996 -3.641 1.00 84.81 137 GLN A C 1
ATOM 928 O O . GLN A 1 137 ? 5.433 3.083 -2.511 1.00 84.81 137 GLN A O 1
ATOM 933 N N . ILE A 1 138 ? 6.983 3.695 -4.030 1.00 87.50 138 ILE A N 1
ATOM 934 C CA . ILE A 1 138 ? 7.677 4.649 -3.158 1.00 87.50 138 ILE A CA 1
ATOM 935 C C . ILE A 1 138 ? 6.738 5.792 -2.775 1.00 87.50 138 ILE A C 1
ATOM 937 O O . ILE A 1 138 ? 6.672 6.157 -1.607 1.00 87.50 138 ILE A O 1
ATOM 941 N N . GLU A 1 139 ? 5.969 6.319 -3.727 1.00 86.50 139 GLU A N 1
ATOM 942 C CA . GLU A 1 139 ? 5.000 7.382 -3.463 1.00 86.50 139 GLU A CA 1
ATOM 943 C C . GLU A 1 139 ? 3.913 6.933 -2.479 1.00 86.50 139 GLU A C 1
ATOM 945 O O . GLU A 1 139 ? 3.620 7.646 -1.521 1.00 86.50 139 GLU A O 1
ATOM 950 N N . ARG A 1 140 ? 3.341 5.738 -2.672 1.00 88.44 140 ARG A N 1
ATOM 951 C CA . ARG A 1 140 ? 2.326 5.190 -1.761 1.00 88.44 140 ARG A CA 1
ATOM 952 C C . ARG A 1 140 ? 2.869 4.957 -0.356 1.00 88.44 140 ARG A C 1
ATOM 954 O O . ARG A 1 140 ? 2.161 5.216 0.611 1.00 88.44 140 ARG A O 1
ATOM 961 N N . LYS A 1 141 ? 4.122 4.514 -0.245 1.00 87.56 141 LYS A N 1
ATOM 962 C CA . LYS A 1 141 ? 4.792 4.310 1.042 1.00 87.56 141 LYS A CA 1
ATOM 963 C C . LYS A 1 141 ? 5.151 5.627 1.728 1.00 87.56 141 LYS A C 1
ATOM 965 O O . LYS A 1 141 ? 4.912 5.784 2.913 1.00 87.56 141 LYS A O 1
ATOM 970 N N . ALA A 1 142 ? 5.654 6.610 0.985 1.00 86.75 142 ALA A N 1
ATOM 971 C CA . ALA A 1 142 ? 5.938 7.942 1.522 1.00 86.75 142 ALA A CA 1
ATOM 972 C C . ALA A 1 142 ? 4.667 8.681 1.977 1.00 86.75 142 ALA A C 1
ATOM 974 O O . ALA A 1 142 ? 4.733 9.571 2.818 1.00 86.75 142 ALA A O 1
ATOM 975 N N . ARG A 1 143 ? 3.514 8.322 1.405 1.00 84.50 143 ARG A N 1
ATOM 976 C CA . ARG A 1 143 ? 2.191 8.832 1.781 1.00 84.50 143 ARG A CA 1
ATOM 977 C C . ARG A 1 143 ? 1.430 7.887 2.712 1.00 84.50 143 ARG A C 1
ATOM 979 O O . ARG A 1 143 ? 0.212 8.038 2.836 1.00 84.50 143 ARG A O 1
ATOM 986 N N . GLU A 1 144 ? 2.091 6.891 3.301 1.00 86.38 144 GLU A N 1
ATOM 987 C CA . GLU A 1 144 ? 1.411 6.009 4.244 1.00 86.38 144 GLU A CA 1
ATOM 988 C C . GLU A 1 144 ? 0.850 6.818 5.413 1.00 86.38 144 GLU A C 1
ATOM 990 O O . GLU A 1 144 ? 1.410 7.833 5.833 1.00 86.38 144 GLU A O 1
ATOM 995 N N . HIS A 1 145 ? -0.311 6.392 5.884 1.00 82.50 145 HIS A N 1
ATOM 996 C CA . HIS A 1 145 ? -0.976 6.992 7.025 1.00 82.50 145 HIS A CA 1
ATOM 997 C C . HIS A 1 145 ? -1.285 5.899 8.036 1.00 82.50 145 HIS A C 1
ATOM 999 O O . HIS A 1 145 ? -1.546 4.749 7.683 1.00 82.50 145 HIS A O 1
ATOM 1005 N N . LYS A 1 146 ? -1.241 6.274 9.311 1.00 81.12 146 LYS A N 1
ATOM 1006 C CA . LYS A 1 146 ? -1.566 5.375 10.411 1.00 81.12 146 LYS A CA 1
ATOM 1007 C C . LYS A 1 146 ? -3.075 5.264 10.524 1.00 81.12 146 LYS A C 1
ATOM 1009 O O . LYS A 1 146 ? -3.757 6.274 10.694 1.00 81.12 146 LYS A O 1
ATOM 1014 N N . LYS A 1 147 ? -3.584 4.043 10.430 1.00 76.69 147 LYS A N 1
ATOM 1015 C CA . LYS A 1 147 ? -4.990 3.720 10.643 1.00 76.69 147 LYS A CA 1
ATOM 1016 C C . LYS A 1 147 ? -5.109 2.857 11.887 1.00 76.69 147 LYS A C 1
ATOM 1018 O O . LYS A 1 147 ? -4.272 1.991 12.118 1.00 76.69 147 LYS A O 1
ATOM 1023 N N . TYR A 1 148 ? -6.133 3.095 12.697 1.00 79.50 148 TYR A N 1
ATOM 1024 C CA . TYR A 1 148 ? -6.360 2.294 13.894 1.00 79.50 148 TYR A CA 1
ATOM 1025 C C . TYR A 1 148 ? -7.486 1.304 13.626 1.00 79.50 148 TYR A C 1
ATOM 1027 O O . TYR A 1 148 ? -8.596 1.684 13.254 1.00 79.50 148 TYR A O 1
ATOM 1035 N N . GLU A 1 149 ? -7.184 0.022 13.787 1.00 82.88 149 GLU A N 1
ATOM 1036 C CA . GLU A 1 149 ? -8.166 -1.049 13.743 1.00 82.88 149 GLU A CA 1
ATOM 1037 C C . GLU A 1 149 ? -8.572 -1.391 15.176 1.00 82.88 149 GLU A C 1
ATOM 1039 O O . GLU A 1 149 ? -7.772 -1.868 15.984 1.00 82.88 149 GLU A O 1
ATOM 1044 N N . ILE A 1 150 ? -9.823 -1.081 15.502 1.00 86.19 150 ILE A N 1
ATOM 1045 C CA . ILE A 1 150 ? -10.408 -1.302 16.819 1.00 86.19 150 ILE A CA 1
ATOM 1046 C C . ILE A 1 150 ? -11.294 -2.529 16.709 1.00 86.19 150 ILE A C 1
ATOM 1048 O O . ILE A 1 150 ? -12.342 -2.508 16.062 1.00 86.19 150 ILE A O 1
ATOM 1052 N N . THR A 1 151 ? -10.883 -3.608 17.361 1.00 87.19 151 THR A N 1
ATOM 1053 C CA . THR A 1 151 ? -11.679 -4.827 17.413 1.00 87.19 151 THR A CA 1
ATOM 1054 C C . THR A 1 151 ? -12.564 -4.781 18.648 1.00 87.19 151 THR A C 1
ATOM 1056 O O . THR A 1 151 ? -12.082 -4.736 19.782 1.00 87.19 151 THR A O 1
ATOM 1059 N N . VAL A 1 152 ? -13.877 -4.793 18.433 1.00 87.62 152 VAL A N 1
ATOM 1060 C CA . VAL A 1 152 ? -14.889 -4.763 19.489 1.00 87.62 152 VAL A CA 1
ATOM 1061 C C . VAL A 1 152 ? -15.562 -6.125 19.564 1.00 87.62 152 VAL A C 1
ATOM 1063 O O . VAL A 1 152 ? -16.130 -6.597 18.579 1.00 87.62 152 VAL A O 1
ATOM 1066 N N . ARG A 1 153 ? -15.528 -6.753 20.743 1.00 88.50 153 ARG A N 1
ATOM 1067 C CA . ARG A 1 153 ? -16.348 -7.930 21.038 1.00 88.50 153 ARG A CA 1
ATOM 1068 C C . ARG A 1 153 ? -17.690 -7.463 21.576 1.00 88.50 153 ARG A C 1
ATOM 1070 O O . ARG A 1 153 ? -17.775 -6.925 22.679 1.00 88.50 153 ARG A O 1
ATOM 1077 N N . MET A 1 154 ? -18.718 -7.661 20.776 1.00 88.25 154 MET A N 1
ATOM 1078 C CA . MET A 1 154 ? -20.096 -7.302 21.065 1.00 88.25 154 MET A CA 1
ATOM 1079 C C . MET A 1 154 ? -20.689 -8.245 22.123 1.00 88.25 154 MET A C 1
ATOM 1081 O O . MET A 1 154 ? -20.213 -9.364 22.339 1.00 88.25 154 MET A O 1
ATOM 1085 N N . ASN A 1 155 ? -21.732 -7.789 22.814 1.00 85.19 155 ASN A N 1
ATOM 1086 C CA . ASN A 1 155 ? -22.381 -8.548 23.886 1.00 85.19 155 ASN A CA 1
ATOM 1087 C C . ASN A 1 155 ? -23.163 -9.777 23.384 1.00 85.19 155 ASN A C 1
ATOM 1089 O O . ASN A 1 155 ? -23.452 -10.674 24.172 1.00 85.19 155 ASN A O 1
ATOM 1093 N N . ASP A 1 156 ? -23.500 -9.824 22.093 1.00 82.31 156 ASP A N 1
ATOM 1094 C CA . ASP A 1 156 ? -24.105 -10.979 21.415 1.00 82.31 156 ASP A CA 1
ATOM 1095 C C . ASP A 1 156 ? -23.081 -12.087 21.085 1.00 82.31 156 ASP A C 1
ATOM 1097 O O . ASP A 1 156 ? -23.455 -13.156 20.607 1.00 82.31 156 ASP A O 1
ATOM 1101 N N . GLY A 1 157 ? -21.793 -11.849 21.362 1.00 79.19 157 GLY A N 1
ATOM 1102 C CA . GLY A 1 157 ? -20.687 -12.753 21.050 1.00 79.19 157 GLY A CA 1
ATOM 1103 C C . GLY A 1 157 ? -20.063 -12.527 19.671 1.00 79.19 157 GLY A C 1
ATOM 1104 O O . GLY A 1 157 ? -19.073 -13.185 19.355 1.00 79.19 157 GLY A O 1
ATOM 1105 N N . SER A 1 158 ? -20.590 -11.598 18.867 1.00 83.69 158 SER A N 1
ATOM 1106 C CA . SER A 1 158 ? -20.000 -11.203 17.587 1.00 83.69 158 SER A CA 1
ATOM 1107 C C . SER A 1 158 ? -18.775 -10.308 17.794 1.00 83.69 158 SER A C 1
ATOM 1109 O O . SER A 1 158 ? -18.681 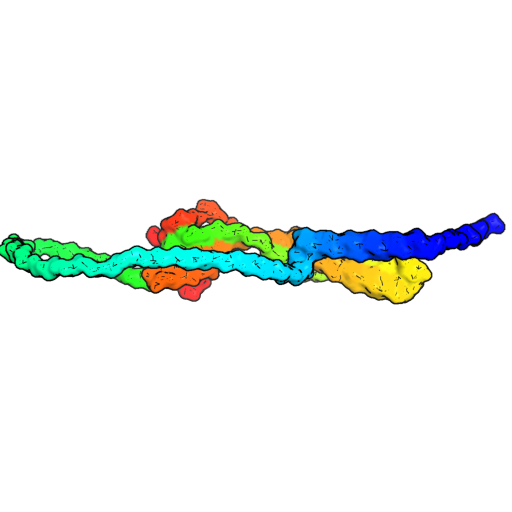-9.571 18.774 1.00 83.69 158 SER A O 1
ATOM 1111 N N . THR A 1 159 ? -17.830 -10.333 16.858 1.00 84.69 159 THR A N 1
ATOM 1112 C CA . THR A 1 159 ? -16.651 -9.458 16.881 1.00 84.69 159 THR A CA 1
ATOM 1113 C C . THR A 1 159 ? -16.660 -8.584 15.637 1.00 84.69 159 THR A C 1
ATOM 1115 O O . THR A 1 159 ? -16.817 -9.092 14.527 1.00 84.69 159 THR A O 1
ATOM 1118 N N . ARG A 1 160 ? -16.493 -7.269 15.803 1.00 80.69 160 ARG A N 1
ATOM 1119 C CA . ARG A 1 160 ? -16.430 -6.308 14.695 1.00 80.69 160 ARG A CA 1
ATOM 1120 C C . ARG A 1 160 ? -15.108 -5.556 14.730 1.00 80.69 160 ARG A C 1
ATOM 1122 O O . ARG A 1 160 ? -14.781 -4.944 15.743 1.00 80.69 160 ARG A O 1
ATOM 1129 N N . ALA A 1 161 ? -14.374 -5.600 13.623 1.00 82.38 161 ALA A N 1
ATOM 1130 C CA . ALA A 1 161 ? -13.221 -4.742 13.392 1.00 82.38 161 ALA A CA 1
ATOM 1131 C C . ALA A 1 161 ? -13.718 -3.430 12.780 1.00 82.38 161 ALA A C 1
ATOM 1133 O O . ALA A 1 161 ? -14.310 -3.421 11.698 1.00 82.38 161 ALA A O 1
ATOM 1134 N N . LEU A 1 162 ? -13.531 -2.333 13.504 1.00 78.31 162 LEU A N 1
ATOM 1135 C CA . LEU A 1 162 ? -13.877 -0.994 13.060 1.00 78.31 162 LEU A CA 1
ATOM 1136 C C . LEU A 1 162 ? -12.593 -0.248 12.727 1.00 78.31 162 LEU A C 1
ATOM 1138 O O . LEU A 1 162 ? -11.640 -0.203 13.499 1.00 78.31 162 LEU A O 1
ATOM 1142 N N . SER A 1 163 ? -12.590 0.314 11.533 1.00 73.00 163 SER A N 1
ATOM 1143 C CA . SER A 1 163 ? -11.531 1.161 11.020 1.00 73.00 163 SER A CA 1
ATOM 1144 C C . SER A 1 163 ? -11.775 2.592 11.489 1.00 73.00 163 SER A C 1
ATOM 1146 O O . SER A 1 163 ? -12.701 3.221 10.985 1.00 73.00 163 SER A O 1
ATOM 1148 N N . ASP A 1 164 ? -10.963 3.110 12.410 1.00 67.69 164 ASP A N 1
ATOM 1149 C CA . ASP A 1 164 ? -11.011 4.526 12.774 1.00 67.69 164 ASP A CA 1
ATOM 1150 C C . ASP A 1 164 ? -9.908 5.300 12.045 1.00 67.69 164 ASP A C 1
ATOM 1152 O O . ASP A 1 164 ? -8.708 5.099 12.254 1.00 67.69 164 ASP A O 1
ATOM 1156 N N . GLU A 1 165 ? -10.346 6.184 11.152 1.00 64.50 165 GLU A N 1
ATOM 1157 C CA . GLU A 1 165 ? -9.502 7.146 10.438 1.00 64.50 165 GLU A CA 1
ATOM 1158 C C . GLU A 1 165 ? -9.473 8.510 11.158 1.00 64.50 165 GLU A C 1
ATOM 1160 O O . GLU A 1 165 ? -8.736 9.405 10.749 1.00 64.50 165 GLU A O 1
ATOM 1165 N N . SER A 1 166 ? -10.238 8.674 12.251 1.00 57.12 166 SER A N 1
ATOM 1166 C CA . SER A 1 166 ? -10.381 9.938 12.994 1.00 57.12 166 SER A CA 1
ATOM 1167 C C . SER A 1 166 ? -9.136 10.333 13.802 1.00 57.12 166 SER A C 1
ATOM 1169 O O . SER A 1 166 ? -9.059 11.453 14.304 1.00 57.12 166 SER A O 1
ATOM 1171 N N . GLY A 1 167 ? -8.141 9.447 13.918 1.00 49.53 167 GLY A N 1
ATOM 1172 C CA . GLY A 1 167 ? -6.793 9.811 14.360 1.00 49.53 167 GLY A CA 1
ATOM 1173 C C . GLY A 1 167 ? -6.638 10.148 15.846 1.00 49.53 167 GLY A C 1
ATOM 1174 O O . GLY A 1 167 ? -5.676 10.833 16.190 1.00 49.53 167 GLY A O 1
ATOM 1175 N N . ASN A 1 168 ? -7.522 9.674 16.738 1.00 53.53 168 ASN A N 1
ATOM 1176 C CA . ASN A 1 168 ? -7.345 9.849 18.187 1.00 53.53 168 ASN A CA 1
ATOM 1177 C C . ASN A 1 168 ? -6.999 8.528 18.915 1.00 53.53 168 ASN A C 1
ATOM 1179 O O . ASN A 1 168 ? -7.867 7.928 19.554 1.00 53.53 168 ASN A O 1
ATOM 1183 N N . PRO A 1 169 ? -5.728 8.083 18.877 1.00 51.56 169 PRO A N 1
ATOM 1184 C CA . PRO A 1 169 ? -5.277 6.833 19.506 1.00 51.56 169 PRO A CA 1
ATOM 1185 C C . PRO A 1 169 ? -5.355 6.812 21.034 1.00 51.56 169 PRO A C 1
ATOM 1187 O O . PRO A 1 169 ? -5.222 5.759 21.650 1.00 51.56 169 PRO A O 1
ATOM 1190 N N . LEU A 1 170 ? -5.509 7.973 21.670 1.00 52.28 170 LEU A N 1
ATOM 1191 C CA . LEU A 1 170 ? -5.342 8.116 23.116 1.00 52.28 170 LEU A CA 1
ATOM 1192 C C . LEU A 1 170 ? -6.640 7.927 23.908 1.00 52.28 170 LEU A C 1
ATOM 1194 O O . LEU A 1 170 ? -6.578 7.808 25.131 1.00 52.28 170 LEU A O 1
ATOM 1198 N N . ALA A 1 171 ? -7.799 7.902 23.243 1.00 62.56 171 ALA A N 1
ATOM 1199 C CA . ALA A 1 171 ? -9.087 7.839 23.931 1.00 62.56 171 ALA A CA 1
ATOM 1200 C C . ALA A 1 171 ? -9.528 6.418 24.310 1.00 62.56 171 ALA A C 1
ATOM 1202 O O . ALA A 1 171 ? -10.322 6.280 25.234 1.00 62.56 171 ALA A O 1
ATOM 1203 N N . TRP A 1 172 ? -9.023 5.383 23.632 1.00 72.75 172 TRP A N 1
ATOM 1204 C CA . TRP A 1 172 ? -9.581 4.033 23.723 1.00 72.75 172 TRP A CA 1
ATOM 1205 C C . TRP A 1 172 ? -8.525 3.004 24.116 1.00 72.75 172 TRP A C 1
ATOM 1207 O O . TRP A 1 172 ? -7.469 2.901 23.492 1.00 72.75 172 TRP A O 1
ATOM 1217 N N . LYS A 1 173 ? -8.815 2.219 25.150 1.00 81.25 173 LYS A N 1
ATOM 1218 C CA . LYS A 1 173 ? -7.980 1.122 25.642 1.00 81.25 173 LYS A CA 1
ATOM 1219 C C . LYS A 1 173 ? -8.732 -0.200 25.540 1.00 81.25 173 LYS A C 1
ATOM 1221 O O . LYS A 1 173 ? -9.959 -0.255 25.626 1.00 81.25 173 LYS A O 1
ATOM 1226 N N . SER A 1 174 ? -7.981 -1.293 25.413 1.00 84.38 174 SER A N 1
ATOM 1227 C CA . SER A 1 174 ? -8.541 -2.633 25.596 1.00 84.38 174 SER A CA 1
ATOM 1228 C C . SER A 1 174 ? -9.245 -2.721 26.952 1.00 84.38 174 SER A C 1
ATOM 1230 O O . SER A 1 174 ? -8.678 -2.361 27.983 1.00 84.38 174 SER A O 1
ATOM 1232 N N . GLY A 1 175 ? -10.481 -3.206 26.942 1.00 84.94 175 GLY A N 1
ATOM 1233 C CA . GLY A 1 175 ? -11.360 -3.287 28.104 1.00 84.94 175 GLY A CA 1
ATOM 1234 C C . GLY A 1 175 ? -12.398 -2.168 28.201 1.00 84.94 175 GLY A C 1
ATOM 1235 O O . GLY A 1 175 ? -13.359 -2.333 28.957 1.00 84.94 175 GLY A O 1
ATOM 1236 N N . ASP A 1 176 ? -12.272 -1.085 27.427 1.00 86.88 176 ASP A N 1
ATOM 1237 C CA . ASP A 1 176 ? -13.277 -0.021 27.422 1.00 86.88 176 ASP A CA 1
ATOM 1238 C C . ASP A 1 176 ? -14.613 -0.536 26.881 1.00 86.88 176 ASP A C 1
ATOM 1240 O O . ASP A 1 176 ? -14.685 -1.263 25.883 1.00 86.88 176 ASP A O 1
ATOM 1244 N N . LYS A 1 177 ? -15.690 -0.162 27.574 1.00 86.94 177 LYS A N 1
ATOM 1245 C CA . LYS A 1 177 ? -17.059 -0.481 27.178 1.00 86.94 177 LYS A CA 1
ATOM 1246 C C . LYS A 1 177 ? -17.546 0.577 26.204 1.00 86.94 177 LYS A C 1
ATOM 1248 O O . LYS A 1 177 ? -17.500 1.770 26.498 1.00 86.94 177 LYS A O 1
ATOM 1253 N N . VAL A 1 178 ? -18.048 0.132 25.062 1.00 88.44 178 VAL A N 1
ATOM 1254 C CA . VAL A 1 178 ? -18.473 1.025 23.987 1.00 88.44 178 VAL A CA 1
ATOM 1255 C C . VAL A 1 178 ? -19.789 0.586 23.377 1.00 88.44 178 VAL A C 1
ATOM 1257 O O . VAL A 1 178 ? -20.163 -0.586 23.432 1.00 88.44 178 VAL A O 1
ATOM 1260 N N . ARG A 1 179 ? -20.487 1.540 22.767 1.00 87.06 179 ARG A N 1
ATOM 1261 C CA . ARG A 1 179 ? -21.639 1.310 21.899 1.00 87.06 179 ARG A CA 1
ATOM 1262 C C . ARG A 1 179 ? -21.257 1.641 20.463 1.00 87.06 179 ARG A C 1
ATOM 1264 O O . ARG A 1 179 ? -20.732 2.723 20.208 1.00 87.06 179 ARG A O 1
ATOM 1271 N N . VAL A 1 180 ? -21.545 0.727 19.544 1.00 86.50 180 VAL A N 1
ATOM 1272 C CA . VAL A 1 180 ? -21.323 0.903 18.106 1.00 86.50 180 VAL A CA 1
ATOM 1273 C C . VAL A 1 180 ? -22.623 1.397 17.477 1.00 86.50 180 VAL A C 1
ATOM 1275 O O . VAL A 1 180 ? -23.625 0.693 17.495 1.00 86.50 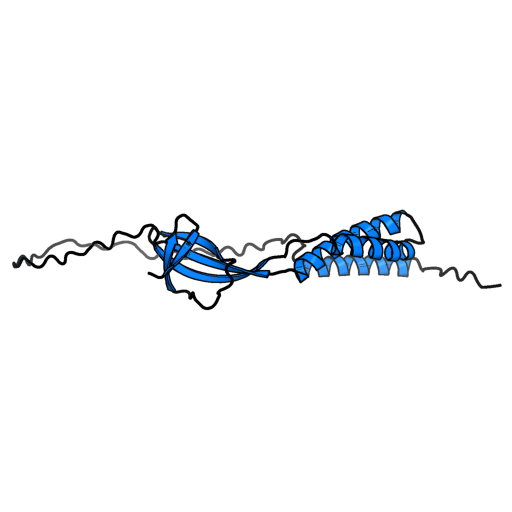180 VAL A O 1
ATOM 1278 N N . GLY A 1 181 ? -22.636 2.620 16.953 1.00 82.06 181 GLY A N 1
ATOM 1279 C CA . GLY A 1 181 ? -23.781 3.143 16.210 1.00 82.06 181 GLY A CA 1
ATOM 1280 C C . GLY A 1 181 ? -23.973 2.430 14.867 1.00 82.06 181 GLY A C 1
ATOM 1281 O O . GLY A 1 181 ? -23.052 1.811 14.332 1.00 82.06 181 GLY A O 1
ATOM 1282 N N . ALA A 1 182 ? -25.171 2.531 14.288 1.00 78.12 182 ALA A N 1
ATOM 1283 C CA . ALA A 1 182 ? -25.462 1.987 12.956 1.00 78.12 182 ALA A CA 1
ATOM 1284 C C . ALA A 1 182 ? -24.616 2.636 11.836 1.00 78.12 182 ALA A C 1
ATOM 1286 O O . ALA A 1 182 ? -24.449 2.060 10.766 1.00 78.12 182 ALA A O 1
ATOM 1287 N N . ASP A 1 183 ? -24.069 3.820 12.105 1.00 77.81 183 ASP A N 1
ATOM 1288 C CA . ASP A 1 183 ? -23.117 4.584 11.296 1.00 77.81 183 ASP A CA 1
ATOM 1289 C C . ASP A 1 183 ? -21.653 4.128 11.471 1.00 77.81 183 ASP A C 1
ATOM 1291 O O . ASP A 1 183 ? -20.761 4.670 10.825 1.00 77.81 183 ASP A O 1
ATOM 1295 N N . GLY A 1 184 ? -21.392 3.139 12.335 1.00 76.44 184 GLY A N 1
ATOM 1296 C CA . GLY A 1 184 ? -20.045 2.670 12.669 1.00 76.44 184 GLY A CA 1
ATOM 1297 C C . GLY A 1 184 ? -19.315 3.556 13.682 1.00 76.44 184 GLY A C 1
ATOM 1298 O O . GLY A 1 184 ? -18.158 3.287 14.000 1.00 76.44 184 GLY A O 1
ATOM 1299 N N . VAL A 1 185 ? -19.978 4.586 14.222 1.00 80.12 185 VAL A N 1
ATOM 1300 C CA . VAL A 1 185 ? -19.382 5.499 15.203 1.00 80.12 185 VAL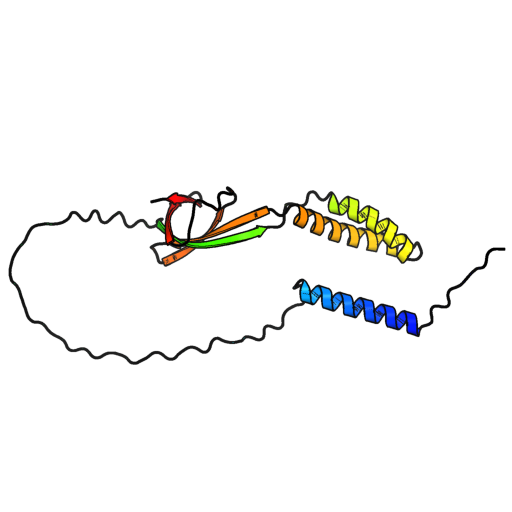 A CA 1
ATOM 1301 C C . VAL A 1 185 ? -19.384 4.857 16.588 1.00 80.12 185 VAL A C 1
ATOM 1303 O O . VAL A 1 185 ? -20.418 4.418 17.095 1.00 80.12 185 VAL A O 1
ATOM 1306 N N . ILE A 1 186 ? -18.216 4.835 17.225 1.00 81.50 186 ILE A N 1
ATOM 1307 C CA . ILE A 1 186 ? -18.017 4.278 18.565 1.00 81.50 186 ILE A CA 1
ATOM 1308 C C . ILE A 1 186 ? -18.259 5.374 19.610 1.00 81.50 186 ILE A C 1
ATOM 1310 O O . ILE A 1 186 ? -17.692 6.464 19.526 1.00 81.50 186 ILE A O 1
ATOM 1314 N N . ARG A 1 187 ? -19.099 5.095 20.612 1.00 83.94 187 ARG A N 1
ATOM 1315 C CA . ARG A 1 187 ? -19.378 6.004 21.739 1.00 83.94 187 ARG A CA 1
ATOM 1316 C C . ARG A 1 187 ? -19.120 5.314 23.081 1.00 83.94 187 ARG A C 1
ATOM 1318 O O . ARG A 1 187 ? -19.427 4.126 23.197 1.00 83.94 187 ARG A O 1
ATOM 1325 N N . PRO A 1 188 ? -18.593 6.028 24.092 1.00 83.62 188 PRO A N 1
ATOM 1326 C CA . PRO A 1 188 ? -18.380 5.448 25.414 1.00 83.62 188 PRO A CA 1
ATOM 1327 C C . PRO A 1 188 ? -19.728 5.280 26.127 1.00 83.62 188 PRO A C 1
ATOM 1329 O O . PRO A 1 188 ? -20.668 6.037 25.852 1.00 83.62 188 PRO A O 1
ATOM 1332 N N . ILE A 1 189 ? -19.824 4.289 27.018 1.00 76.62 189 ILE A N 1
ATOM 1333 C CA . ILE A 1 189 ? -21.017 4.034 27.848 1.00 76.62 189 ILE A CA 1
ATOM 1334 C C . ILE A 1 189 ? -20.717 4.080 29.340 1.00 76.62 189 ILE A C 1
ATOM 1336 O O . ILE A 1 189 ? -19.573 3.752 29.725 1.00 76.62 189 ILE A O 1
#

Radius of gyration: 32.3 Å; chains: 1; bounding box: 84×48×87 Å

Foldseek 3Di:
DDDPPPPPCPVVNVVVVVVVVVVVVVVVCVVVVVDDDPDPPPDDDDDDDDDDDDDDDDDDDDPDDDDDDPPPPPVVPLQQQKWFFADKDKDWFFADFPLPQLQVQLVVQLVVQCVVVVNDPVSSNVRNNVRNVVRRRVRRNVRIDIWIFTWTQGPVRDIDTQIDPVPDPPPGDGGFMWGQDPVRDTDGD